Protein AF-A0A3B9WXN8-F1 (afdb_monomer_lite)

pLDDT: mean 92.25, std 8.68, range [44.97, 98.5]

Structure (mmCIF, N/CA/C/O backbone):
data_AF-A0A3B9WXN8-F1
#
_entry.id   AF-A0A3B9WXN8-F1
#
loop_
_atom_site.group_PDB
_atom_site.id
_atom_site.type_symbol
_atom_site.label_atom_id
_atom_site.label_alt_id
_atom_site.label_comp_id
_atom_site.label_asym_id
_atom_site.label_entity_id
_atom_site.label_seq_id
_atom_site.pdbx_PDB_ins_code
_atom_site.Cartn_x
_atom_site.Cartn_y
_atom_site.Cartn_z
_atom_site.occupancy
_atom_site.B_iso_or_equiv
_atom_site.auth_seq_id
_atom_site.auth_comp_id
_atom_site.auth_asym_id
_atom_site.auth_atom_id
_atom_site.pdbx_PDB_model_num
ATOM 1 N N . MET A 1 1 ? 21.708 -7.471 -0.824 1.00 44.97 1 MET A N 1
ATOM 2 C CA . MET A 1 1 ? 21.125 -8.780 -0.472 1.00 44.97 1 MET A CA 1
ATOM 3 C C . MET A 1 1 ? 21.500 -9.079 0.965 1.00 44.97 1 MET A C 1
ATOM 5 O O . MET A 1 1 ? 22.640 -9.459 1.210 1.00 44.97 1 MET A O 1
ATOM 9 N N . ALA A 1 2 ? 20.592 -8.828 1.907 1.00 49.62 2 ALA A N 1
ATOM 10 C CA . ALA A 1 2 ? 20.739 -9.403 3.237 1.00 49.62 2 ALA A CA 1
ATOM 11 C C . ALA A 1 2 ? 20.644 -10.934 3.072 1.00 49.62 2 ALA A C 1
ATOM 13 O O . ALA A 1 2 ? 19.788 -11.411 2.333 1.00 49.62 2 ALA A O 1
ATOM 14 N N . ASN A 1 3 ? 21.581 -11.677 3.659 1.00 55.09 3 ASN A N 1
ATOM 15 C CA . ASN A 1 3 ? 21.576 -13.145 3.800 1.00 55.09 3 ASN A CA 1
ATOM 16 C C . ASN A 1 3 ? 22.071 -14.029 2.635 1.00 55.09 3 ASN A C 1
ATOM 18 O O . ASN A 1 3 ? 21.949 -15.235 2.740 1.00 55.09 3 ASN A O 1
ATOM 22 N N . ARG A 1 4 ? 22.682 -13.506 1.556 1.00 59.31 4 ARG A N 1
ATOM 23 C CA . ARG A 1 4 ? 23.472 -14.302 0.563 1.00 59.31 4 ARG A CA 1
ATOM 24 C C . ARG A 1 4 ? 22.879 -15.675 0.126 1.00 59.31 4 ARG A C 1
ATOM 26 O O . ARG A 1 4 ? 23.637 -16.599 -0.142 1.00 59.31 4 ARG A O 1
ATOM 33 N N . CYS A 1 5 ? 21.558 -15.788 -0.041 1.00 59.34 5 CYS A N 1
ATOM 34 C CA . CYS A 1 5 ? 20.860 -17.045 -0.384 1.00 59.34 5 CYS A CA 1
ATOM 35 C C . CYS A 1 5 ? 20.913 -18.149 0.694 1.00 59.34 5 CYS A C 1
ATOM 37 O O . CYS A 1 5 ? 20.760 -19.325 0.371 1.00 59.34 5 CYS A O 1
ATOM 39 N N . GLU A 1 6 ? 21.113 -17.794 1.958 1.00 70.25 6 GLU A N 1
ATOM 40 C CA . GLU A 1 6 ? 20.953 -18.704 3.090 1.00 70.25 6 GLU A CA 1
ATOM 41 C C . GLU A 1 6 ? 19.484 -18.717 3.528 1.00 70.2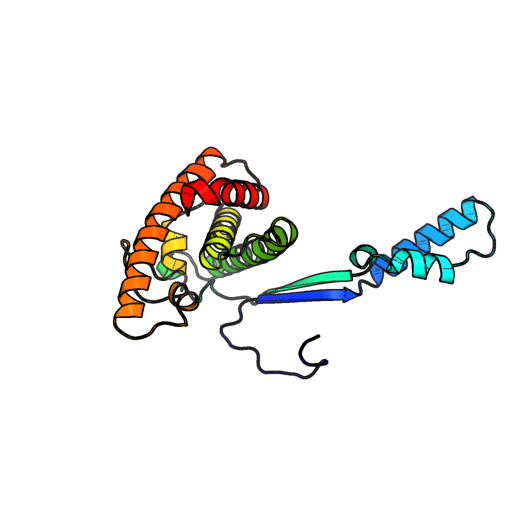5 6 GLU A C 1
ATOM 43 O O . GLU A 1 6 ? 18.832 -17.671 3.589 1.00 70.25 6 GLU A O 1
ATOM 48 N N . ALA A 1 7 ? 18.952 -19.914 3.788 1.00 70.56 7 ALA A N 1
ATOM 49 C CA . ALA A 1 7 ? 17.613 -20.067 4.338 1.00 70.56 7 ALA A CA 1
ATOM 50 C C . ALA A 1 7 ? 17.620 -19.562 5.784 1.00 70.56 7 ALA A C 1
ATOM 52 O O . ALA A 1 7 ? 18.387 -20.048 6.612 1.00 70.56 7 ALA A O 1
ATOM 53 N N . VAL A 1 8 ? 16.778 -18.576 6.063 1.00 72.62 8 VAL A N 1
ATOM 54 C CA . VAL A 1 8 ? 16.560 -18.024 7.399 1.00 72.62 8 VAL A CA 1
ATOM 55 C C . VAL A 1 8 ? 15.086 -18.154 7.710 1.00 72.62 8 VAL A C 1
ATOM 57 O O . VAL A 1 8 ? 14.255 -17.967 6.817 1.00 72.62 8 VAL A O 1
ATOM 60 N N . ASP A 1 9 ? 14.778 -18.461 8.966 1.00 75.38 9 ASP A N 1
ATOM 61 C CA . ASP A 1 9 ? 13.401 -18.494 9.434 1.00 75.38 9 ASP A CA 1
ATOM 62 C C . ASP A 1 9 ? 12.780 -17.105 9.261 1.00 75.38 9 ASP A C 1
ATOM 64 O O . ASP A 1 9 ? 13.318 -16.090 9.712 1.00 75.38 9 ASP A O 1
ATOM 68 N N . ILE A 1 10 ? 11.661 -17.069 8.544 1.00 66.69 10 ILE A N 1
ATOM 69 C CA . ILE A 1 10 ? 10.863 -15.865 8.348 1.00 66.69 10 ILE A CA 1
ATOM 70 C C . ILE A 1 10 ? 9.859 -15.818 9.505 1.00 66.69 10 ILE A C 1
ATOM 72 O O . ILE A 1 10 ? 9.183 -16.822 9.725 1.00 66.69 10 ILE A O 1
ATOM 76 N N . PRO A 1 11 ? 9.747 -14.702 10.249 1.00 67.12 11 PRO A N 1
ATOM 77 C CA . PRO A 1 11 ? 8.764 -14.589 11.320 1.00 67.12 11 PRO A CA 1
ATOM 78 C C . PRO A 1 11 ? 7.344 -14.834 10.805 1.00 67.12 11 PRO A C 1
ATOM 80 O O . PRO A 1 11 ? 6.973 -14.305 9.758 1.00 67.12 11 PRO A O 1
ATOM 83 N N . ASP A 1 12 ? 6.520 -15.540 11.581 1.00 65.62 12 ASP A N 1
ATOM 84 C CA . ASP A 1 12 ? 5.111 -15.800 11.232 1.00 65.62 12 ASP A CA 1
ATOM 85 C C . ASP A 1 12 ? 4.295 -14.508 11.033 1.00 65.62 12 ASP A C 1
ATOM 87 O O . ASP A 1 12 ? 3.272 -14.493 10.350 1.00 65.62 12 ASP A O 1
ATOM 91 N N . THR A 1 13 ? 4.760 -13.397 11.608 1.00 63.44 13 THR A N 1
ATOM 92 C CA . THR A 1 13 ? 4.162 -12.062 11.482 1.00 63.44 13 THR A CA 1
ATOM 93 C C . THR A 1 13 ? 4.495 -11.361 10.162 1.00 63.44 13 THR A C 1
ATOM 95 O O . THR A 1 13 ? 3.879 -10.343 9.842 1.00 63.44 13 THR A O 1
ATOM 98 N N . GLN A 1 14 ? 5.451 -11.868 9.376 1.00 69.62 14 GLN A N 1
ATOM 99 C CA . GLN A 1 14 ? 5.870 -11.238 8.129 1.00 69.62 14 GLN A CA 1
ATOM 100 C C . GLN A 1 14 ? 4.890 -11.570 6.990 1.00 69.62 14 GLN A C 1
ATOM 102 O O . GLN A 1 14 ? 5.000 -12.588 6.307 1.00 69.62 14 GLN A O 1
ATOM 107 N N . GLY A 1 15 ? 3.930 -10.669 6.762 1.00 78.50 15 GLY A N 1
ATOM 108 C CA . GLY A 1 15 ? 2.910 -10.810 5.717 1.00 78.50 15 GLY A CA 1
ATOM 109 C C . GLY A 1 15 ? 3.400 -10.533 4.289 1.00 78.50 15 GLY A C 1
ATOM 110 O O . GLY A 1 15 ? 2.789 -10.992 3.324 1.00 78.50 15 GLY A O 1
ATOM 111 N N . ALA A 1 16 ? 4.499 -9.795 4.133 1.00 86.19 16 ALA A N 1
ATOM 112 C CA . ALA A 1 16 ? 5.033 -9.423 2.831 1.00 86.19 16 ALA A CA 1
ATOM 113 C C . ALA A 1 16 ? 6.547 -9.169 2.863 1.00 86.19 16 ALA A C 1
ATOM 115 O O . ALA A 1 16 ? 7.168 -9.008 3.918 1.00 86.19 16 ALA A O 1
ATOM 116 N N . SER A 1 17 ? 7.167 -9.142 1.683 1.00 87.25 17 SER A N 1
ATOM 117 C CA . SER A 1 17 ? 8.564 -8.746 1.520 1.00 87.25 17 SER A CA 1
ATOM 118 C C . SER A 1 17 ? 8.802 -8.050 0.185 1.00 87.25 17 SER A C 1
ATOM 120 O O . SER A 1 17 ? 8.396 -8.544 -0.866 1.00 87.25 17 SER A O 1
ATOM 122 N N . LEU A 1 18 ? 9.521 -6.928 0.223 1.00 88.88 18 LEU A N 1
ATOM 123 C CA . LEU A 1 18 ? 10.014 -6.233 -0.961 1.00 88.88 18 LEU A CA 1
ATOM 124 C C . LEU A 1 18 ? 11.447 -6.681 -1.273 1.00 88.88 18 LEU A C 1
ATOM 126 O O . LEU A 1 18 ? 12.389 -6.380 -0.540 1.00 88.88 18 LEU A O 1
ATOM 130 N N . ILE A 1 19 ? 11.622 -7.344 -2.411 1.00 90.19 19 ILE A N 1
ATOM 131 C CA . ILE A 1 19 ? 12.919 -7.720 -2.968 1.00 90.19 19 ILE A CA 1
ATOM 132 C C . ILE A 1 19 ? 13.272 -6.703 -4.052 1.00 90.19 19 ILE A C 1
ATOM 134 O O . ILE A 1 19 ? 12.775 -6.776 -5.174 1.00 90.19 19 ILE A O 1
ATOM 138 N N . ASP A 1 20 ? 14.127 -5.741 -3.717 1.00 89.06 20 ASP A N 1
ATOM 139 C CA . ASP A 1 20 ? 14.559 -4.700 -4.652 1.00 89.06 20 ASP A CA 1
ATOM 140 C C . ASP A 1 20 ? 15.847 -5.080 -5.406 1.00 89.06 20 ASP A C 1
ATOM 142 O O . ASP A 1 20 ? 16.679 -5.861 -4.928 1.00 89.06 20 ASP A O 1
ATOM 146 N N . GLY A 1 21 ? 16.034 -4.499 -6.592 1.00 91.00 21 GLY A N 1
ATOM 147 C CA . GLY A 1 21 ? 17.245 -4.673 -7.397 1.00 91.00 21 GLY A CA 1
ATOM 148 C C . GLY A 1 21 ? 17.355 -6.020 -8.123 1.00 91.00 21 GLY A C 1
ATOM 149 O O . GLY A 1 21 ? 18.464 -6.430 -8.486 1.00 91.00 21 GLY A O 1
ATOM 150 N N . VAL A 1 22 ? 16.237 -6.716 -8.345 1.00 94.31 22 VAL A N 1
ATOM 151 C CA . VAL A 1 22 ? 16.190 -7.995 -9.066 1.00 94.31 22 VAL A CA 1
ATOM 152 C C . VAL A 1 22 ? 16.562 -7.767 -10.525 1.00 94.31 22 VAL A C 1
ATOM 154 O O . VAL A 1 22 ? 15.927 -6.982 -11.220 1.00 94.31 22 VAL A O 1
ATOM 157 N N . ILE A 1 23 ? 17.588 -8.464 -11.018 1.00 95.94 23 ILE A N 1
ATOM 158 C CA . ILE A 1 23 ? 18.010 -8.345 -12.419 1.00 95.94 23 ILE A CA 1
ATOM 159 C C . ILE A 1 23 ? 16.940 -8.950 -13.331 1.00 95.94 23 ILE A C 1
ATOM 161 O O . ILE A 1 23 ? 16.786 -10.172 -13.408 1.00 95.94 23 ILE A O 1
ATOM 165 N N . ASN A 1 24 ? 16.270 -8.099 -14.101 1.00 96.00 24 ASN A N 1
ATOM 166 C CA . ASN A 1 24 ? 15.349 -8.510 -15.143 1.00 96.00 24 ASN A CA 1
ATOM 167 C C . ASN A 1 24 ? 16.112 -8.796 -16.445 1.00 96.00 24 ASN A C 1
ATOM 169 O O . ASN A 1 24 ? 16.389 -7.922 -17.272 1.00 96.00 24 ASN A O 1
ATOM 173 N N . ARG A 1 25 ? 16.427 -10.078 -16.653 1.00 95.56 25 ARG A N 1
ATOM 174 C CA . ARG A 1 25 ? 17.086 -10.557 -17.877 1.00 95.56 25 ARG A CA 1
ATOM 175 C C . ARG A 1 25 ? 16.220 -10.396 -19.129 1.00 95.56 25 ARG A C 1
ATOM 177 O O . ARG A 1 25 ? 16.784 -10.294 -20.216 1.00 95.56 25 ARG A O 1
ATOM 184 N N . ALA A 1 26 ? 14.894 -10.360 -18.996 1.00 96.88 26 ALA A N 1
ATOM 185 C CA . ALA A 1 26 ? 13.997 -10.147 -20.127 1.00 96.88 26 ALA A CA 1
ATOM 186 C C . ALA A 1 26 ? 14.126 -8.719 -20.673 1.00 96.88 26 ALA A C 1
ATOM 188 O O . ALA A 1 26 ? 14.253 -8.567 -21.883 1.00 96.88 26 ALA A O 1
ATOM 189 N N . LYS A 1 27 ? 14.226 -7.698 -19.805 1.00 97.25 27 LYS A N 1
ATOM 190 C CA . LYS A 1 27 ? 14.520 -6.311 -20.222 1.00 97.25 27 LYS A CA 1
ATOM 191 C C . LYS A 1 27 ? 15.847 -6.209 -20.977 1.00 97.25 27 LYS A C 1
ATOM 193 O O . LYS A 1 27 ? 15.899 -5.622 -22.051 1.00 97.25 27 LYS A O 1
ATOM 198 N N . ILE A 1 28 ? 16.904 -6.845 -20.463 1.00 97.69 28 ILE A N 1
ATOM 199 C CA . ILE A 1 28 ? 18.218 -6.876 -21.134 1.00 97.69 28 ILE A CA 1
ATOM 200 C C . ILE A 1 28 ? 18.118 -7.549 -22.511 1.00 97.69 28 ILE A C 1
ATOM 202 O O . ILE A 1 28 ? 18.704 -7.063 -23.476 1.00 97.69 28 ILE A O 1
ATOM 206 N N . LYS A 1 29 ? 17.398 -8.675 -22.606 1.00 97.88 29 LYS A N 1
ATOM 207 C CA . LYS A 1 29 ? 17.218 -9.412 -23.862 1.00 97.88 29 LYS A CA 1
ATOM 208 C C . LYS A 1 29 ? 16.430 -8.590 -24.886 1.00 97.88 29 LYS A C 1
ATOM 210 O O . LYS A 1 29 ? 16.896 -8.472 -26.014 1.00 97.88 29 LYS A O 1
ATOM 215 N N . ALA A 1 30 ? 15.305 -8.003 -24.482 1.00 97.88 30 ALA A N 1
ATOM 216 C CA . ALA A 1 30 ? 14.476 -7.161 -25.341 1.00 97.88 30 ALA A CA 1
ATOM 217 C C . ALA A 1 30 ? 15.266 -5.952 -25.862 1.00 97.88 30 ALA A C 1
ATOM 219 O O . ALA A 1 30 ? 15.339 -5.738 -27.068 1.00 97.88 30 ALA A O 1
ATOM 220 N N . HIS A 1 31 ? 15.974 -5.247 -24.973 1.00 98.00 31 HIS A N 1
ATOM 221 C CA . HIS A 1 31 ? 16.826 -4.119 -25.360 1.00 98.00 31 HIS A CA 1
ATOM 222 C C . HIS A 1 31 ? 17.933 -4.528 -26.336 1.00 98.00 31 HIS A C 1
ATOM 224 O O . HIS A 1 31 ? 18.220 -3.827 -27.304 1.00 98.00 31 HIS A O 1
ATOM 230 N N . LYS A 1 32 ? 18.553 -5.694 -26.115 1.00 97.81 32 LYS A N 1
ATOM 231 C CA . LYS A 1 32 ? 19.545 -6.238 -27.045 1.00 97.81 32 LYS A CA 1
ATOM 232 C C . LYS A 1 32 ? 18.927 -6.482 -28.423 1.00 97.81 32 LYS A C 1
ATOM 234 O O . LYS A 1 32 ? 19.521 -6.103 -29.422 1.00 97.81 32 LYS A O 1
ATOM 239 N N . GLU A 1 33 ? 17.759 -7.106 -28.498 1.00 97.56 33 GLU A N 1
ATOM 240 C CA . GLU A 1 33 ? 17.080 -7.372 -29.772 1.00 97.56 33 GLU A CA 1
ATOM 241 C C . GLU A 1 33 ? 16.729 -6.071 -30.513 1.00 97.56 33 GLU A C 1
ATOM 243 O O . GLU A 1 33 ? 17.025 -5.947 -31.704 1.00 97.56 33 GLU A O 1
ATOM 248 N N . GLU A 1 34 ? 16.193 -5.076 -29.802 1.00 97.50 34 GLU A N 1
ATOM 249 C CA . GLU A 1 34 ? 15.887 -3.746 -30.346 1.00 97.50 34 GLU A CA 1
ATOM 250 C C . GLU A 1 34 ? 17.137 -3.026 -30.862 1.00 97.50 34 GLU A C 1
ATOM 252 O O . GLU A 1 34 ? 17.138 -2.510 -31.981 1.00 97.50 34 GLU A O 1
ATOM 257 N N . PHE A 1 35 ? 18.228 -3.043 -30.092 1.00 97.62 35 PHE A N 1
ATOM 258 C CA . PHE A 1 35 ? 19.496 -2.438 -30.491 1.00 97.62 35 PHE A CA 1
ATOM 259 C C . PHE A 1 35 ? 20.060 -3.069 -31.768 1.00 97.62 35 PHE A C 1
ATOM 261 O O . PHE A 1 35 ? 20.417 -2.357 -32.705 1.00 97.62 35 PHE A O 1
ATOM 268 N N . PHE A 1 36 ? 20.117 -4.403 -31.839 1.00 96.81 36 PHE A N 1
ATOM 269 C CA . PHE A 1 36 ? 20.641 -5.096 -33.020 1.00 96.81 36 PHE A CA 1
ATOM 270 C C . PHE A 1 36 ? 19.785 -4.828 -34.259 1.00 96.81 36 PHE A C 1
ATOM 272 O O . PHE A 1 36 ? 20.333 -4.647 -35.346 1.00 96.81 36 PHE A O 1
ATOM 279 N N . LYS A 1 37 ? 18.458 -4.765 -34.099 1.00 96.44 37 LYS A N 1
ATOM 280 C CA . LYS A 1 37 ? 17.544 -4.400 -35.183 1.00 96.44 37 LYS A CA 1
ATOM 281 C C . LYS A 1 37 ? 17.810 -2.975 -35.679 1.00 96.44 37 LYS A C 1
ATOM 283 O O . LYS A 1 37 ? 18.007 -2.781 -36.875 1.00 96.44 37 LYS A O 1
ATOM 288 N N . ALA A 1 38 ? 17.883 -2.005 -34.768 1.00 96.50 38 ALA A N 1
ATOM 289 C CA . ALA A 1 38 ? 18.125 -0.604 -35.110 1.00 96.50 38 ALA A CA 1
ATOM 290 C C . ALA A 1 38 ? 19.491 -0.388 -35.785 1.00 96.50 38 ALA A C 1
ATOM 292 O O . ALA A 1 38 ? 19.623 0.435 -36.687 1.00 96.50 38 ALA A O 1
ATOM 293 N N . GLU A 1 39 ? 20.522 -1.128 -35.376 1.00 96.62 39 GLU A N 1
ATOM 294 C CA . GLU A 1 39 ? 21.846 -1.049 -35.996 1.00 96.62 39 GLU A CA 1
ATOM 295 C C . GLU A 1 39 ? 21.885 -1.712 -37.379 1.00 96.62 39 GLU A C 1
ATOM 297 O O . GLU A 1 39 ? 22.497 -1.168 -38.300 1.00 96.62 39 GLU A O 1
ATOM 302 N N . ALA A 1 40 ? 21.175 -2.829 -37.568 1.00 93.81 40 ALA A N 1
ATOM 303 C CA . ALA A 1 40 ? 21.022 -3.451 -38.881 1.00 93.81 40 ALA A CA 1
ATOM 304 C C . ALA A 1 40 ? 20.302 -2.521 -39.877 1.00 93.81 40 ALA A C 1
ATOM 306 O O . ALA A 1 40 ? 20.728 -2.407 -41.025 1.00 93.81 40 ALA A O 1
ATOM 307 N N . GLU A 1 41 ? 19.267 -1.797 -39.433 1.00 95.44 41 GLU A N 1
ATOM 308 C CA . GLU A 1 41 ? 18.552 -0.791 -40.239 1.00 95.44 41 GLU A CA 1
ATOM 309 C C . GLU A 1 41 ? 19.455 0.384 -40.661 1.00 95.44 41 GLU A C 1
ATOM 311 O O . GLU A 1 41 ? 19.277 0.947 -41.740 1.00 95.44 41 GLU A O 1
ATOM 316 N N . LYS A 1 42 ? 20.479 0.715 -39.862 1.00 95.06 42 LYS A N 1
ATOM 317 C CA . LYS A 1 42 ? 21.520 1.703 -40.206 1.00 95.06 42 LYS A CA 1
ATOM 318 C C . LYS A 1 42 ? 22.641 1.134 -41.089 1.00 95.06 42 LYS A C 1
ATOM 320 O O . LYS A 1 42 ? 23.604 1.839 -41.380 1.00 95.06 42 LYS A O 1
ATOM 325 N N . GLY A 1 43 ? 22.552 -0.134 -41.495 1.00 93.31 43 GLY A N 1
ATOM 326 C CA . GLY A 1 43 ? 23.567 -0.817 -42.302 1.00 93.31 43 GLY A CA 1
ATOM 327 C C . GLY A 1 43 ? 24.779 -1.323 -41.509 1.00 93.31 43 GLY A C 1
ATOM 328 O O . GLY A 1 43 ? 25.780 -1.720 -42.107 1.00 93.31 43 GLY A O 1
ATOM 329 N N . SER A 1 44 ? 24.717 -1.331 -40.174 1.00 91.44 44 SER A N 1
ATOM 330 C CA . SER A 1 44 ? 25.789 -1.862 -39.330 1.00 91.44 44 SER A CA 1
ATOM 331 C C . SER A 1 44 ? 25.736 -3.391 -39.286 1.00 91.44 44 SER A C 1
ATOM 333 O O . SER A 1 44 ? 24.820 -3.993 -38.731 1.00 91.44 44 SER A O 1
ATOM 335 N N . LEU A 1 45 ? 26.755 -4.041 -39.855 1.00 86.31 45 LEU A N 1
ATOM 336 C CA . LEU A 1 45 ? 26.890 -5.506 -39.859 1.00 86.31 45 LEU A CA 1
ATOM 337 C C . LEU A 1 45 ? 27.514 -6.061 -38.567 1.00 86.31 45 LEU A C 1
ATOM 339 O O . LEU A 1 45 ? 27.508 -7.274 -38.349 1.00 86.31 45 LEU A O 1
ATOM 343 N N . ARG A 1 46 ? 28.100 -5.195 -37.728 1.00 90.12 46 ARG A N 1
ATOM 344 C CA . ARG A 1 46 ? 28.737 -5.564 -36.452 1.00 90.12 46 ARG A CA 1
ATOM 345 C C . ARG A 1 46 ? 28.403 -4.545 -35.355 1.00 90.12 46 ARG A C 1
ATOM 347 O O . ARG A 1 46 ? 29.259 -3.734 -35.005 1.00 90.12 46 ARG A O 1
ATOM 354 N N . PRO A 1 47 ? 27.179 -4.588 -34.807 1.00 92.06 47 PRO A N 1
ATOM 355 C CA . PRO A 1 47 ? 26.780 -3.730 -33.694 1.00 92.06 47 PRO A CA 1
ATOM 356 C C . PRO A 1 47 ? 27.659 -3.952 -32.451 1.00 92.06 47 PRO A C 1
ATOM 358 O O . PRO A 1 47 ? 27.867 -5.095 -32.031 1.00 92.06 47 PRO A O 1
ATOM 361 N N . ASP A 1 48 ? 28.150 -2.876 -31.825 1.00 95.88 48 ASP A N 1
ATOM 362 C CA . ASP A 1 48 ? 28.941 -2.959 -30.588 1.00 95.88 48 ASP A CA 1
ATOM 363 C C . ASP A 1 48 ? 28.040 -3.063 -29.350 1.00 95.88 48 ASP A C 1
ATOM 365 O O . ASP A 1 48 ? 27.739 -2.088 -28.656 1.00 95.88 48 ASP A O 1
ATOM 369 N N . TRP A 1 49 ? 27.634 -4.296 -29.050 1.00 96.56 49 TRP A N 1
ATOM 370 C CA . TRP A 1 49 ? 26.854 -4.593 -27.853 1.00 96.56 49 TRP A CA 1
ATOM 371 C C . TRP A 1 49 ? 27.590 -4.273 -26.547 1.00 96.56 49 TRP A C 1
ATOM 373 O O . TRP A 1 49 ? 26.938 -3.990 -25.552 1.00 96.56 49 TRP A O 1
ATOM 383 N N . SER A 1 50 ? 28.923 -4.322 -26.497 1.00 96.81 50 SER A N 1
ATOM 384 C CA . SER A 1 50 ? 29.658 -4.103 -25.241 1.00 96.81 50 SER A CA 1
ATOM 385 C C . SER A 1 50 ? 29.528 -2.654 -24.777 1.00 96.81 50 SER A C 1
ATOM 387 O O . SER A 1 50 ? 29.231 -2.390 -23.607 1.00 96.81 50 SER A O 1
ATOM 389 N N . THR A 1 51 ? 29.701 -1.716 -25.709 1.00 97.38 51 THR A N 1
ATOM 390 C CA . THR A 1 51 ? 29.524 -0.283 -25.449 1.00 97.38 51 THR A CA 1
ATOM 391 C C . THR A 1 51 ? 28.068 0.038 -25.131 1.00 97.38 51 THR A C 1
ATOM 393 O O . THR A 1 51 ? 27.793 0.710 -24.133 1.00 97.38 51 THR A O 1
ATOM 396 N N . GLU A 1 52 ? 27.128 -0.502 -25.910 1.00 97.69 52 GLU A N 1
ATOM 397 C CA . GLU A 1 52 ? 25.703 -0.286 -25.660 1.00 97.69 52 GLU A CA 1
ATOM 398 C C . GLU A 1 52 ? 25.252 -0.868 -24.319 1.00 97.69 52 GLU A C 1
ATOM 400 O O . GLU A 1 52 ? 24.522 -0.219 -23.576 1.00 97.69 52 GLU A O 1
ATOM 405 N N . PHE A 1 53 ? 25.720 -2.062 -23.960 1.00 97.62 53 PHE A N 1
ATOM 406 C CA . PHE A 1 53 ? 25.359 -2.692 -22.698 1.00 97.62 53 PHE A CA 1
ATOM 407 C C . PHE A 1 53 ? 25.838 -1.864 -21.507 1.00 97.62 53 PHE A C 1
ATOM 409 O O . PHE A 1 53 ? 25.058 -1.637 -20.589 1.00 97.62 53 PHE A O 1
ATOM 416 N N . LYS A 1 54 ? 27.068 -1.326 -21.547 1.00 97.88 54 LYS A N 1
ATOM 417 C CA . LYS A 1 54 ? 27.563 -0.396 -20.515 1.00 97.88 54 LYS A CA 1
ATOM 418 C C . LYS A 1 54 ? 26.684 0.848 -20.401 1.00 97.88 54 LYS A C 1
ATOM 420 O O . LYS A 1 54 ? 26.374 1.262 -19.285 1.00 97.88 54 LYS A O 1
ATOM 425 N N . ARG A 1 55 ? 26.266 1.425 -21.536 1.00 97.94 55 ARG A N 1
ATOM 426 C CA . ARG A 1 55 ? 25.345 2.571 -21.572 1.00 97.94 55 ARG A CA 1
ATOM 427 C C . ARG A 1 55 ? 23.997 2.202 -20.952 1.00 97.94 55 ARG A C 1
ATOM 429 O O . ARG A 1 55 ? 23.527 2.905 -20.063 1.00 97.94 55 ARG A O 1
ATOM 436 N N . PHE A 1 56 ? 23.412 1.080 -21.361 1.00 97.75 56 PHE A N 1
ATOM 437 C CA . PHE A 1 56 ? 22.123 0.595 -20.876 1.00 97.75 56 PHE A CA 1
ATOM 438 C C . PHE A 1 56 ? 22.143 0.313 -19.372 1.00 97.75 56 PHE A C 1
ATOM 440 O O . PHE A 1 56 ? 21.252 0.754 -18.654 1.00 97.75 56 PHE A O 1
ATOM 447 N N . THR A 1 57 ? 23.186 -0.348 -18.866 1.00 96.56 57 THR A N 1
ATOM 448 C CA . THR A 1 57 ? 23.308 -0.675 -17.437 1.00 96.56 57 THR A CA 1
ATOM 449 C C . THR A 1 57 ? 23.815 0.479 -16.573 1.00 96.56 57 THR A C 1
ATOM 451 O O . THR A 1 57 ? 23.949 0.305 -15.364 1.00 96.56 57 THR A O 1
ATOM 454 N N . SER A 1 58 ? 24.114 1.649 -17.152 1.00 97.06 58 SER A N 1
ATOM 455 C CA . SER A 1 58 ? 24.464 2.839 -16.360 1.00 97.06 58 SER A CA 1
ATOM 456 C C . SER A 1 58 ? 23.285 3.344 -15.519 1.00 97.06 58 SER A C 1
ATOM 458 O O . SER A 1 58 ? 23.494 3.945 -14.467 1.00 97.06 58 SER A O 1
ATOM 460 N N . ASP A 1 59 ? 22.057 3.026 -15.937 1.00 96.38 59 ASP A N 1
ATOM 461 C CA . ASP A 1 59 ? 20.837 3.251 -15.174 1.00 96.38 59 ASP A CA 1
ATOM 462 C C . ASP A 1 59 ? 20.229 1.913 -14.734 1.00 96.38 59 ASP A C 1
ATOM 464 O O . ASP A 1 59 ? 19.824 1.083 -15.550 1.00 96.38 59 ASP A O 1
ATOM 468 N N . LYS A 1 60 ? 20.134 1.706 -13.418 1.00 94.44 60 LYS A N 1
ATOM 469 C CA . LYS A 1 60 ? 19.562 0.490 -12.824 1.00 94.44 60 LYS A CA 1
ATOM 470 C C . LYS A 1 60 ? 18.106 0.265 -13.229 1.00 94.44 60 LYS A C 1
ATOM 472 O O . LYS A 1 60 ? 17.706 -0.885 -13.379 1.00 94.44 60 LYS A O 1
ATOM 477 N N . ARG A 1 61 ? 17.331 1.327 -13.473 1.00 92.88 61 ARG A N 1
ATOM 478 C CA . ARG A 1 61 ? 15.906 1.245 -13.854 1.00 92.88 61 ARG A CA 1
ATOM 479 C C . ARG A 1 61 ? 15.691 0.528 -15.188 1.00 92.88 61 ARG A C 1
ATOM 481 O O . ARG A 1 61 ? 14.622 -0.032 -15.429 1.00 92.88 61 ARG A O 1
ATOM 488 N N . ASN A 1 62 ? 16.724 0.491 -16.028 1.00 96.31 62 ASN A N 1
ATOM 489 C CA . ASN A 1 62 ? 16.682 -0.182 -17.321 1.00 96.31 62 ASN A CA 1
ATOM 490 C C . ASN A 1 62 ? 16.662 -1.710 -17.198 1.00 96.31 62 ASN A C 1
ATOM 492 O O . ASN A 1 62 ? 16.156 -2.388 -18.087 1.00 96.31 62 ASN A O 1
ATOM 496 N N . TYR A 1 63 ? 17.211 -2.277 -16.120 1.00 96.38 63 TYR A N 1
ATOM 497 C CA . TYR A 1 63 ? 17.426 -3.726 -16.025 1.00 96.38 63 TYR A CA 1
ATOM 498 C C . TYR A 1 63 ? 17.156 -4.329 -14.649 1.00 96.38 63 TYR A C 1
ATOM 500 O O . TYR A 1 63 ? 17.274 -5.545 -14.495 1.00 96.38 63 TYR A O 1
ATOM 508 N N . GLN A 1 64 ? 16.824 -3.515 -13.654 1.00 96.12 64 GLN A N 1
ATOM 509 C CA . GLN A 1 64 ? 16.404 -3.972 -12.341 1.00 96.12 64 GLN A CA 1
ATOM 510 C C . GLN A 1 64 ? 14.919 -3.708 -12.141 1.00 96.12 64 GLN A C 1
ATOM 512 O O . GLN A 1 64 ? 14.400 -2.675 -12.560 1.00 96.12 64 GLN A O 1
ATOM 517 N N . ASP A 1 65 ? 14.270 -4.651 -11.474 1.00 94.81 65 ASP A N 1
ATOM 518 C CA . ASP A 1 65 ? 12.908 -4.534 -10.982 1.00 94.81 65 ASP A CA 1
ATOM 519 C C . ASP A 1 65 ? 12.868 -4.797 -9.482 1.00 94.81 65 ASP A C 1
ATOM 521 O O . ASP A 1 65 ? 13.816 -5.318 -8.884 1.00 94.81 65 ASP A O 1
ATOM 525 N N . ALA A 1 66 ? 11.736 -4.445 -8.891 1.00 92.56 66 ALA A N 1
ATOM 526 C CA . ALA A 1 66 ? 11.383 -4.847 -7.550 1.00 92.56 66 ALA A CA 1
ATOM 527 C C . ALA A 1 66 ? 10.291 -5.914 -7.604 1.00 92.56 66 ALA A C 1
ATOM 529 O O . ALA A 1 66 ? 9.386 -5.848 -8.437 1.00 92.56 66 ALA A O 1
ATOM 530 N N . VAL A 1 67 ? 10.375 -6.886 -6.705 1.00 93.69 67 VAL A N 1
ATOM 531 C CA . VAL A 1 67 ? 9.382 -7.946 -6.542 1.00 93.69 67 VAL A CA 1
ATOM 532 C C . VAL A 1 67 ? 8.801 -7.832 -5.144 1.00 93.69 67 VAL A C 1
ATOM 534 O O . VAL A 1 67 ? 9.542 -7.865 -4.168 1.00 93.69 67 VAL A O 1
ATOM 537 N N . ILE A 1 68 ? 7.480 -7.706 -5.052 1.00 93.06 68 ILE A N 1
ATOM 538 C CA . ILE A 1 68 ? 6.756 -7.788 -3.785 1.00 93.06 68 ILE A CA 1
ATOM 539 C C . ILE A 1 68 ? 6.223 -9.214 -3.669 1.00 93.06 68 ILE A C 1
ATOM 541 O O . ILE A 1 68 ? 5.452 -9.663 -4.518 1.00 93.06 68 ILE A O 1
ATOM 545 N N . VAL A 1 69 ? 6.671 -9.932 -2.645 1.00 91.88 69 VAL A N 1
ATOM 546 C CA . VAL A 1 69 ? 6.200 -11.276 -2.311 1.00 91.88 69 VAL A CA 1
ATOM 547 C C . VAL A 1 69 ? 5.184 -11.145 -1.190 1.00 91.88 69 VAL A C 1
ATOM 549 O O . VAL A 1 69 ? 5.482 -10.532 -0.169 1.00 91.88 69 VAL A O 1
ATOM 552 N N . LEU A 1 70 ? 3.997 -11.714 -1.385 1.00 92.44 70 LEU A N 1
ATOM 553 C CA . LEU A 1 70 ? 2.884 -11.637 -0.442 1.00 92.44 70 LEU A CA 1
ATOM 554 C C . LEU A 1 70 ? 2.566 -13.029 0.092 1.00 92.44 70 LEU A C 1
ATOM 556 O O . LEU A 1 70 ? 2.515 -13.988 -0.682 1.00 92.44 70 LEU A O 1
ATOM 560 N N . SER A 1 71 ? 2.329 -13.138 1.397 1.00 88.81 71 SER A N 1
ATOM 561 C CA . SER A 1 71 ? 1.715 -14.332 1.965 1.00 88.81 71 SER A CA 1
ATOM 562 C C . SER A 1 71 ? 0.194 -14.287 1.796 1.00 88.81 71 SER A C 1
ATOM 564 O O . SER A 1 71 ? -0.430 -13.220 1.735 1.00 88.81 71 SER A O 1
ATOM 566 N N . VAL A 1 72 ? -0.409 -15.473 1.716 1.00 87.94 72 VAL A N 1
ATOM 567 C CA . VAL A 1 72 ? -1.863 -15.642 1.656 1.00 87.94 72 VAL A CA 1
ATOM 568 C C . VAL A 1 72 ? -2.369 -15.967 3.054 1.00 87.94 72 VAL A C 1
ATOM 570 O O . VAL A 1 72 ? -1.875 -16.884 3.704 1.00 87.94 72 VAL A O 1
ATOM 573 N N . GLY A 1 73 ? -3.358 -15.208 3.512 1.00 91.44 73 GLY A N 1
ATOM 574 C CA . GLY A 1 73 ? -3.921 -15.333 4.850 1.00 91.44 73 GLY A CA 1
ATOM 575 C C . GLY A 1 73 ? -4.725 -14.094 5.242 1.00 91.44 73 GLY A C 1
ATOM 576 O O . GLY A 1 73 ? -4.608 -13.059 4.565 1.00 91.44 73 GLY A O 1
ATOM 577 N N . PRO A 1 74 ? -5.516 -14.183 6.328 1.00 92.75 74 PRO A N 1
ATOM 578 C CA . PRO A 1 74 ? -6.326 -13.072 6.813 1.00 92.75 74 PRO A CA 1
ATOM 579 C C . PRO A 1 74 ? -5.451 -11.848 7.096 1.00 92.75 74 PRO A C 1
ATOM 581 O O . PRO A 1 74 ? -4.364 -11.958 7.672 1.00 92.75 74 PRO A O 1
ATOM 584 N N . TYR A 1 75 ? -5.900 -10.674 6.664 1.00 93.25 75 TYR A N 1
ATOM 585 C CA . TYR A 1 75 ? -5.174 -9.431 6.898 1.00 93.25 75 TYR A CA 1
ATOM 586 C C . TYR A 1 75 ? -5.124 -9.120 8.402 1.00 93.25 75 TYR A C 1
ATOM 588 O O . TYR A 1 75 ? -6.130 -9.256 9.098 1.00 93.25 75 TYR A O 1
ATOM 596 N N . ASN A 1 76 ? -3.933 -8.784 8.914 1.00 88.38 76 ASN A N 1
ATOM 597 C CA . ASN A 1 76 ? -3.637 -8.589 10.344 1.00 88.38 76 ASN A CA 1
ATOM 598 C C . ASN A 1 76 ? -4.103 -9.720 11.277 1.00 88.38 76 ASN A C 1
ATOM 600 O O . ASN A 1 76 ? -4.410 -9.475 12.440 1.00 88.38 76 ASN A O 1
ATOM 604 N N . ALA A 1 77 ? -4.185 -10.956 10.769 1.00 90.06 77 ALA A N 1
ATOM 605 C CA . ALA A 1 77 ? -4.718 -12.107 11.502 1.00 90.06 77 ALA A CA 1
ATOM 606 C C . ALA A 1 77 ? -6.155 -11.913 12.042 1.00 90.06 77 ALA A C 1
ATOM 608 O O . ALA A 1 77 ? -6.595 -12.650 12.924 1.00 90.06 77 ALA A O 1
ATOM 609 N N . ILE A 1 78 ? -6.915 -10.955 11.496 1.00 91.94 78 ILE A N 1
ATOM 610 C CA . ILE A 1 78 ? -8.303 -10.707 11.888 1.00 91.94 78 ILE A CA 1
ATOM 611 C C . ILE A 1 78 ? -9.193 -11.818 11.314 1.00 91.94 78 ILE A C 1
ATOM 613 O O . ILE A 1 78 ? -9.165 -12.052 10.103 1.00 91.94 78 ILE A O 1
ATOM 617 N N . PRO A 1 79 ? -10.005 -12.512 12.129 1.00 93.88 79 PRO A N 1
ATOM 618 C CA . PRO A 1 79 ? -10.891 -13.553 11.626 1.00 93.88 79 PRO A CA 1
ATOM 619 C C . PRO A 1 79 ? -12.105 -12.950 10.904 1.00 93.88 79 PRO A C 1
ATOM 621 O O . PRO A 1 79 ? -12.638 -11.919 11.318 1.00 93.88 79 PRO A O 1
ATOM 624 N N . ALA A 1 80 ? -12.596 -13.635 9.867 1.00 96.44 80 ALA A N 1
ATOM 625 C CA . ALA A 1 80 ? -13.672 -13.150 8.991 1.00 96.44 80 ALA A CA 1
ATOM 626 C C . ALA A 1 80 ? -14.962 -12.768 9.748 1.00 96.44 80 ALA A C 1
ATOM 628 O O . ALA A 1 80 ? -15.631 -11.791 9.408 1.00 96.44 80 ALA A O 1
ATOM 629 N N . VAL A 1 81 ? -15.256 -13.470 10.852 1.00 96.81 81 VAL A N 1
ATOM 630 C CA . VAL A 1 81 ? -16.404 -13.200 11.736 1.00 96.81 81 VAL A CA 1
ATOM 631 C C . VAL A 1 81 ? -16.425 -11.772 12.290 1.00 96.81 81 VAL A C 1
ATOM 633 O O . VAL A 1 81 ? -17.500 -11.211 12.479 1.00 96.81 81 VAL A O 1
ATOM 636 N N . ARG A 1 82 ? -15.260 -11.145 12.505 1.00 94.56 82 ARG A N 1
ATOM 637 C CA . ARG A 1 82 ? -15.165 -9.761 13.005 1.00 94.56 82 ARG A CA 1
ATOM 638 C C . ARG A 1 82 ? -15.638 -8.734 11.980 1.00 94.56 82 ARG A C 1
ATOM 640 O O . ARG A 1 82 ? -16.049 -7.646 12.366 1.00 94.56 82 ARG A O 1
ATOM 647 N N . LEU A 1 83 ? -15.598 -9.094 10.699 1.00 94.75 83 LEU A N 1
ATOM 648 C CA . LEU A 1 83 ? -16.081 -8.285 9.582 1.00 94.75 83 LEU A CA 1
ATOM 649 C C . LEU A 1 83 ? -17.465 -8.735 9.090 1.00 94.75 83 LEU A C 1
ATOM 651 O O . LEU A 1 83 ? -18.026 -8.104 8.200 1.00 94.75 83 LEU A O 1
ATOM 655 N N . GLY A 1 84 ? -18.025 -9.807 9.665 1.00 96.12 84 GLY A N 1
ATOM 656 C CA . GLY A 1 84 ? -19.293 -10.390 9.222 1.00 96.12 84 GLY A CA 1
ATOM 657 C C . GLY A 1 84 ? -19.219 -11.024 7.830 1.00 96.12 84 GLY A C 1
ATOM 658 O O . GLY A 1 84 ? -20.233 -11.066 7.137 1.00 96.12 84 GLY A O 1
ATOM 659 N N . LEU A 1 85 ? -18.034 -11.484 7.418 1.00 96.56 85 LEU A N 1
ATOM 660 C CA . LEU A 1 85 ? -17.781 -12.043 6.089 1.00 96.56 85 LEU A CA 1
ATOM 661 C C . LEU A 1 85 ? -17.578 -13.567 6.138 1.00 96.56 85 LEU A C 1
ATOM 663 O O . LEU A 1 85 ? -17.107 -14.091 7.154 1.00 96.56 85 LEU A O 1
ATOM 667 N N . PRO A 1 86 ? -17.876 -14.284 5.041 1.00 97.69 86 PRO A N 1
ATOM 668 C CA . PRO A 1 86 ? -17.375 -15.635 4.800 1.00 97.69 86 PRO A CA 1
ATOM 669 C C . PRO A 1 86 ? -15.839 -15.692 4.797 1.00 97.69 86 PRO A C 1
ATOM 671 O O . PRO A 1 86 ? -15.166 -14.728 4.426 1.00 97.69 86 PRO A O 1
ATOM 674 N N . GLU A 1 87 ? -15.266 -16.829 5.197 1.00 96.69 87 GLU A N 1
ATOM 675 C CA . GLU A 1 87 ? -13.806 -16.991 5.277 1.00 96.69 87 GLU A CA 1
ATOM 676 C C . GLU A 1 87 ? -13.117 -16.884 3.911 1.00 96.69 87 GLU A C 1
ATOM 678 O O . GLU A 1 87 ? -12.099 -16.209 3.787 1.00 96.69 87 GLU A O 1
ATOM 683 N N . ASP A 1 88 ? -13.675 -17.506 2.875 1.00 96.62 88 ASP A N 1
ATOM 684 C CA . ASP A 1 88 ? -13.145 -17.495 1.508 1.00 96.62 88 ASP A CA 1
ATOM 685 C C . ASP A 1 88 ? -13.186 -16.095 0.874 1.00 96.62 88 ASP A C 1
ATOM 687 O O . ASP A 1 88 ? -12.213 -15.651 0.248 1.00 96.62 88 ASP A O 1
ATOM 691 N N . GLU A 1 89 ? -14.281 -15.367 1.099 1.00 97.56 89 GLU A N 1
ATOM 692 C CA . GLU A 1 89 ? -14.401 -13.961 0.716 1.00 97.56 89 GLU A CA 1
ATOM 693 C C . GLU A 1 89 ? -13.355 -13.111 1.447 1.00 97.56 89 GLU A C 1
ATOM 695 O O . GLU A 1 89 ? -12.642 -12.321 0.820 1.00 97.56 89 GLU A O 1
ATOM 700 N N . TRP A 1 90 ? -13.189 -13.316 2.757 1.00 97.44 90 TRP A N 1
ATOM 701 C CA . TRP A 1 90 ? -12.226 -12.553 3.541 1.00 97.44 90 TRP A CA 1
ATOM 702 C C . TRP A 1 90 ? -10.775 -12.819 3.134 1.00 97.44 90 TRP A C 1
ATOM 704 O O . TRP A 1 90 ? -9.990 -11.874 3.075 1.00 97.44 90 TRP A O 1
ATOM 714 N N . ILE A 1 91 ? -10.400 -14.055 2.795 1.00 96.56 91 ILE A N 1
ATOM 715 C CA . ILE A 1 91 ? -9.059 -14.360 2.270 1.00 96.56 91 ILE A CA 1
ATOM 716 C C . ILE A 1 91 ? -8.804 -13.620 0.952 1.00 96.56 91 ILE A C 1
ATOM 718 O O . ILE A 1 91 ? -7.735 -13.033 0.776 1.00 96.56 91 ILE A O 1
ATOM 722 N N . THR A 1 92 ? -9.792 -13.589 0.055 1.00 97.00 92 THR A N 1
ATOM 723 C CA . THR A 1 92 ? -9.689 -12.884 -1.233 1.00 97.00 92 THR A CA 1
ATOM 724 C C . THR A 1 92 ? -9.534 -11.375 -1.035 1.00 97.00 92 THR A C 1
ATOM 726 O O . THR A 1 92 ? -8.681 -10.736 -1.654 1.00 97.00 92 THR A O 1
ATOM 729 N N . LEU A 1 93 ? -10.334 -10.796 -0.139 1.00 97.94 93 LEU A N 1
ATOM 730 C CA . LEU A 1 93 ? -10.242 -9.379 0.208 1.00 97.94 93 LEU A CA 1
ATOM 731 C C . LEU A 1 93 ? -8.921 -9.061 0.911 1.00 97.94 93 LEU A C 1
ATOM 733 O O . LEU A 1 93 ? -8.287 -8.067 0.578 1.00 97.94 93 LEU A O 1
ATOM 737 N N . SER A 1 94 ? -8.464 -9.926 1.816 1.00 96.75 94 SER A N 1
ATOM 738 C CA . SER A 1 94 ? -7.190 -9.786 2.530 1.00 96.75 94 SER A CA 1
ATOM 739 C C . SER A 1 94 ? -5.991 -9.763 1.586 1.00 96.75 94 SER A C 1
ATOM 741 O O . SER A 1 94 ? -5.108 -8.923 1.752 1.00 96.75 94 SER A O 1
ATOM 743 N N . ASP A 1 95 ? -5.962 -10.648 0.584 1.00 96.12 95 ASP A N 1
ATOM 744 C CA . ASP A 1 95 ? -4.928 -10.645 -0.459 1.00 96.12 95 ASP A CA 1
ATOM 745 C C . ASP A 1 95 ? -4.916 -9.312 -1.217 1.00 96.12 95 ASP A C 1
ATOM 747 O O . ASP A 1 95 ? -3.866 -8.691 -1.404 1.00 96.12 95 ASP A O 1
ATOM 751 N N . ARG A 1 96 ? -6.103 -8.812 -1.575 1.00 97.56 96 ARG A N 1
ATOM 752 C CA . ARG A 1 96 ? -6.243 -7.531 -2.269 1.00 97.56 96 ARG A CA 1
ATOM 753 C C . ARG A 1 96 ? -5.810 -6.350 -1.401 1.00 97.56 96 ARG A C 1
ATOM 755 O O . ARG A 1 96 ? -5.061 -5.514 -1.900 1.00 97.56 96 ARG A O 1
ATOM 762 N N . ILE A 1 97 ? -6.215 -6.297 -0.130 1.00 97.75 97 ILE A N 1
ATOM 763 C CA . ILE A 1 97 ? -5.769 -5.266 0.822 1.00 97.75 97 ILE A CA 1
ATOM 764 C C . ILE A 1 97 ? -4.246 -5.281 0.895 1.00 97.75 97 ILE A C 1
ATOM 766 O O . ILE A 1 97 ? -3.619 -4.262 0.623 1.00 97.75 97 ILE A O 1
ATOM 770 N N . ARG A 1 98 ? -3.649 -6.446 1.170 1.00 96.44 98 ARG A N 1
ATOM 771 C CA . ARG A 1 98 ? -2.199 -6.597 1.324 1.00 96.44 98 ARG A CA 1
ATOM 772 C C . ARG A 1 98 ? -1.444 -6.170 0.069 1.00 96.44 98 ARG A C 1
ATOM 774 O O . ARG A 1 98 ? -0.472 -5.430 0.154 1.00 96.44 98 ARG A O 1
ATOM 781 N N . LYS A 1 99 ? -1.916 -6.578 -1.110 1.00 96.75 99 LYS A N 1
ATOM 782 C CA . LYS A 1 99 ? -1.317 -6.176 -2.384 1.00 96.75 99 LYS A CA 1
ATOM 783 C C . LYS A 1 99 ? -1.287 -4.660 -2.549 1.00 96.75 99 LYS A C 1
ATOM 785 O O . LYS A 1 99 ? -0.251 -4.113 -2.916 1.00 96.75 99 LYS A O 1
ATOM 790 N N . TYR A 1 100 ? -2.413 -3.990 -2.318 1.00 98.06 100 TYR A N 1
ATOM 791 C CA . TYR A 1 100 ? -2.490 -2.542 -2.486 1.00 98.06 100 TYR A CA 1
ATOM 792 C C . TYR A 1 100 ? -1.743 -1.794 -1.381 1.00 98.06 100 TYR A C 1
ATOM 794 O O . TYR A 1 100 ? -1.058 -0.835 -1.706 1.00 98.06 100 TYR A O 1
ATOM 802 N N . HIS A 1 101 ? -1.776 -2.275 -0.139 1.00 97.44 101 HIS A N 1
ATOM 803 C CA . HIS A 1 101 ? -0.997 -1.746 0.981 1.00 97.44 101 HIS A CA 1
ATOM 804 C C . HIS A 1 101 ? 0.513 -1.739 0.668 1.00 97.44 101 HIS A C 1
ATOM 806 O O . HIS A 1 101 ? 1.148 -0.685 0.656 1.00 97.44 101 HIS A O 1
ATOM 812 N N . GLU A 1 102 ? 1.081 -2.884 0.271 1.00 96.12 102 GLU A N 1
ATOM 813 C CA . GLU A 1 102 ? 2.509 -2.977 -0.074 1.00 96.12 102 GLU A CA 1
ATOM 814 C C . GLU A 1 102 ? 2.874 -2.157 -1.322 1.00 96.12 102 GLU A C 1
ATOM 816 O O . GLU A 1 102 ? 3.947 -1.547 -1.400 1.00 96.12 102 GLU A O 1
ATOM 821 N N . CYS A 1 103 ? 1.982 -2.109 -2.318 1.00 96.69 103 CYS A N 1
ATOM 822 C CA . CYS A 1 103 ? 2.171 -1.248 -3.482 1.00 96.69 103 CYS A CA 1
ATOM 823 C C . CYS A 1 103 ? 2.141 0.240 -3.108 1.00 96.69 103 CYS A C 1
ATOM 825 O O . CYS A 1 103 ? 2.920 1.005 -3.675 1.00 96.69 103 CYS A O 1
ATOM 827 N N . THR A 1 104 ? 1.296 0.653 -2.164 1.00 97.12 104 THR A N 1
ATOM 828 C CA . THR A 1 104 ? 1.249 2.034 -1.675 1.00 97.12 104 THR A CA 1
ATOM 829 C C . THR A 1 104 ? 2.571 2.412 -1.026 1.00 97.12 104 THR A C 1
ATOM 831 O O . THR A 1 104 ? 3.182 3.384 -1.463 1.00 97.12 104 THR A O 1
ATOM 834 N N . HIS A 1 105 ? 3.110 1.589 -0.119 1.00 94.88 105 HIS A N 1
ATOM 835 C CA . HIS A 1 105 ? 4.454 1.818 0.424 1.00 94.88 105 HIS A CA 1
ATOM 836 C C . HIS A 1 105 ? 5.516 1.925 -0.673 1.00 94.88 105 HIS A C 1
ATOM 838 O O . HIS A 1 105 ? 6.380 2.805 -0.645 1.00 94.88 105 HIS A O 1
ATOM 844 N N . PHE A 1 106 ? 5.471 1.034 -1.667 1.00 94.00 106 PHE A N 1
ATOM 845 C CA . PHE A 1 106 ? 6.417 1.053 -2.778 1.00 94.00 106 PHE A CA 1
ATOM 846 C C . PHE A 1 106 ? 6.365 2.362 -3.582 1.00 94.00 106 PHE A C 1
ATOM 848 O O . PHE A 1 106 ? 7.420 2.898 -3.943 1.00 94.00 106 PHE A O 1
ATOM 855 N N . VAL A 1 107 ? 5.158 2.855 -3.871 1.00 94.06 107 VAL A N 1
ATOM 856 C CA . VAL A 1 107 ? 4.909 4.086 -4.631 1.00 94.06 107 VAL A CA 1
ATOM 857 C C . VAL A 1 107 ? 5.273 5.316 -3.800 1.00 94.06 107 VAL A C 1
ATOM 859 O O . VAL A 1 107 ? 6.092 6.120 -4.250 1.00 94.06 107 VAL A O 1
ATOM 862 N N . CYS A 1 108 ? 4.749 5.437 -2.579 1.00 94.19 108 CYS A N 1
ATOM 863 C CA . CYS A 1 108 ? 4.977 6.593 -1.711 1.00 94.19 108 CYS A CA 1
ATOM 864 C C . CYS A 1 108 ? 6.463 6.774 -1.390 1.00 94.19 108 CYS A C 1
ATOM 866 O O . CYS A 1 108 ? 6.987 7.870 -1.558 1.00 94.19 108 CYS A O 1
ATOM 868 N N . ARG A 1 109 ? 7.206 5.701 -1.081 1.00 91.50 109 ARG A N 1
ATOM 869 C CA . ARG A 1 109 ? 8.663 5.789 -0.831 1.00 91.50 109 ARG A CA 1
ATOM 870 C C . ARG A 1 109 ? 9.469 6.280 -2.036 1.00 91.50 109 ARG A C 1
ATOM 872 O O . ARG A 1 109 ? 10.572 6.794 -1.864 1.00 91.50 109 ARG A O 1
ATOM 879 N N . ARG A 1 110 ? 8.963 6.086 -3.258 1.00 90.38 110 ARG A N 1
ATOM 880 C CA . ARG A 1 110 ? 9.610 6.553 -4.496 1.00 90.38 110 ARG A CA 1
ATOM 881 C C . ARG A 1 110 ? 9.273 8.002 -4.818 1.00 90.38 110 ARG A C 1
ATOM 883 O O . ARG A 1 110 ? 10.129 8.693 -5.362 1.00 90.38 110 ARG A O 1
ATOM 890 N N . LEU A 1 111 ? 8.050 8.431 -4.522 1.00 92.81 111 LEU A N 1
ATOM 891 C CA . LEU A 1 111 ? 7.574 9.781 -4.823 1.00 92.81 111 LEU A CA 1
ATOM 892 C C . LEU A 1 111 ? 7.900 10.786 -3.714 1.00 92.81 111 LEU A C 1
ATOM 894 O O . LEU A 1 111 ? 8.196 11.935 -4.022 1.00 92.81 111 LEU A O 1
ATOM 898 N N . PHE A 1 112 ? 7.906 10.340 -2.458 1.00 91.19 112 PHE A N 1
ATOM 899 C CA . PHE A 1 112 ? 8.079 11.166 -1.261 1.00 91.19 112 PHE A CA 1
ATOM 900 C C . PHE A 1 112 ? 9.178 10.613 -0.327 1.00 91.19 112 PHE A C 1
ATOM 902 O O . PHE A 1 112 ? 8.916 10.326 0.843 1.00 91.19 112 PHE A O 1
ATOM 909 N N . PRO A 1 113 ? 10.424 10.415 -0.801 1.00 88.31 113 PRO A N 1
ATOM 910 C CA . PRO A 1 113 ? 11.494 9.787 -0.011 1.00 88.31 113 PRO A CA 1
ATOM 911 C C . PRO A 1 113 ? 11.859 10.540 1.287 1.00 88.31 113 PRO A C 1
ATOM 913 O O . PRO A 1 113 ? 12.478 9.975 2.197 1.00 88.31 113 PRO A O 1
ATOM 916 N N . GLU A 1 114 ? 11.513 11.821 1.373 1.00 87.50 114 GLU A N 1
ATOM 917 C CA . GLU A 1 114 ? 11.701 12.690 2.532 1.00 87.50 114 GLU A CA 1
ATOM 918 C C . GLU A 1 114 ? 10.587 12.594 3.584 1.00 87.50 114 GLU A C 1
ATOM 920 O O . GLU A 1 114 ? 10.838 12.932 4.745 1.00 87.50 114 GLU A O 1
ATOM 925 N N . LYS A 1 115 ? 9.387 12.118 3.225 1.00 81.31 115 LYS A N 1
ATOM 926 C CA . LYS A 1 115 ? 8.276 11.963 4.170 1.00 81.31 115 LYS A CA 1
ATOM 927 C C . LYS A 1 115 ? 8.470 10.686 4.981 1.00 81.31 115 LYS A C 1
ATOM 929 O O . LYS A 1 115 ? 8.453 9.578 4.457 1.00 81.31 115 LYS A O 1
ATOM 934 N N . LYS A 1 116 ? 8.707 10.852 6.283 1.00 77.50 116 LYS A N 1
ATOM 935 C CA . LYS A 1 116 ? 9.021 9.754 7.208 1.00 77.50 116 LYS A CA 1
ATOM 936 C C . LYS A 1 116 ? 8.179 9.869 8.470 1.00 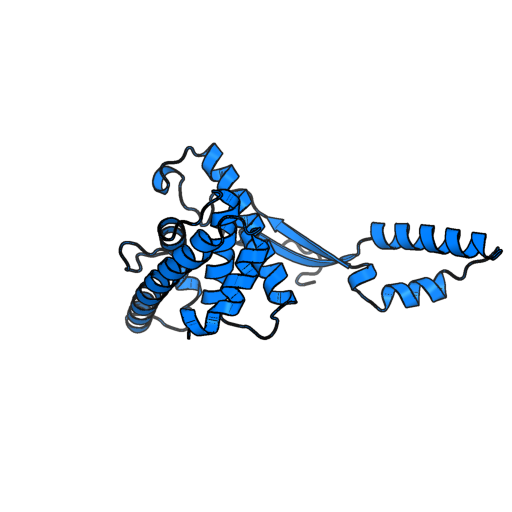77.50 116 LYS A C 1
ATOM 938 O O . LYS A 1 116 ? 8.681 10.257 9.521 1.00 77.50 116 LYS A O 1
ATOM 943 N N . ASN A 1 117 ? 6.894 9.555 8.367 1.00 91.69 117 ASN A N 1
ATOM 944 C CA . ASN A 1 117 ? 6.065 9.295 9.538 1.00 91.69 117 ASN A CA 1
ATOM 945 C C . ASN A 1 117 ? 5.492 7.883 9.402 1.00 91.69 117 ASN A C 1
ATOM 947 O O . ASN A 1 117 ? 4.689 7.638 8.511 1.00 91.69 117 ASN A O 1
ATOM 951 N N . ALA A 1 118 ? 5.959 6.965 10.251 1.00 91.38 118 ALA A N 1
ATOM 952 C CA . ALA A 1 118 ? 5.635 5.545 10.131 1.00 91.38 118 ALA A CA 1
ATOM 953 C C . ALA A 1 118 ? 4.138 5.273 10.315 1.00 91.38 118 ALA A C 1
ATOM 955 O O . ALA A 1 118 ? 3.573 4.504 9.554 1.00 91.38 118 ALA A O 1
ATOM 956 N N . VAL A 1 119 ? 3.489 5.941 11.274 1.00 94.12 119 VAL A N 1
ATOM 957 C CA . VAL A 1 119 ? 2.047 5.767 11.495 1.00 94.12 119 VAL A CA 1
ATOM 958 C C . VAL A 1 119 ? 1.277 6.262 10.277 1.00 94.12 119 VAL A C 1
ATOM 960 O O . VAL A 1 119 ? 0.458 5.533 9.742 1.00 94.12 119 VAL A O 1
ATOM 963 N N . TRP A 1 120 ? 1.586 7.465 9.792 1.00 95.88 120 TRP A N 1
ATOM 964 C CA . TRP A 1 120 ? 0.936 8.025 8.609 1.00 95.88 120 TRP A CA 1
ATOM 965 C C . TRP A 1 120 ? 1.096 7.156 7.350 1.00 95.88 120 TRP A C 1
ATOM 967 O O . TRP A 1 120 ? 0.109 6.921 6.660 1.00 95.88 120 TRP A O 1
ATOM 977 N N . ASP A 1 121 ? 2.311 6.659 7.072 1.00 95.19 121 ASP A N 1
ATOM 978 C CA . ASP A 1 121 ? 2.598 5.762 5.932 1.00 95.19 121 ASP A CA 1
ATOM 979 C C . ASP A 1 121 ? 1.681 4.525 5.966 1.00 95.19 121 ASP A C 1
ATOM 981 O O . ASP A 1 121 ? 1.164 4.089 4.940 1.00 95.19 121 ASP A O 1
ATOM 985 N N . GLU A 1 122 ? 1.415 3.999 7.160 1.00 95.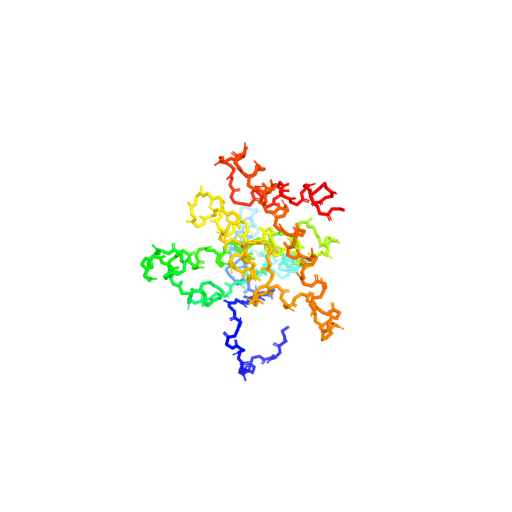50 122 GLU A N 1
ATOM 986 C CA . GLU A 1 122 ? 0.573 2.818 7.368 1.00 95.50 122 GLU A CA 1
ATOM 987 C C . GLU A 1 122 ? -0.914 3.134 7.229 1.00 95.50 122 GLU A C 1
ATOM 989 O O . GLU A 1 122 ? -1.615 2.375 6.562 1.00 95.50 122 GLU A O 1
ATOM 994 N N . LEU A 1 123 ? -1.380 4.275 7.758 1.00 97.44 123 LEU A N 1
ATOM 995 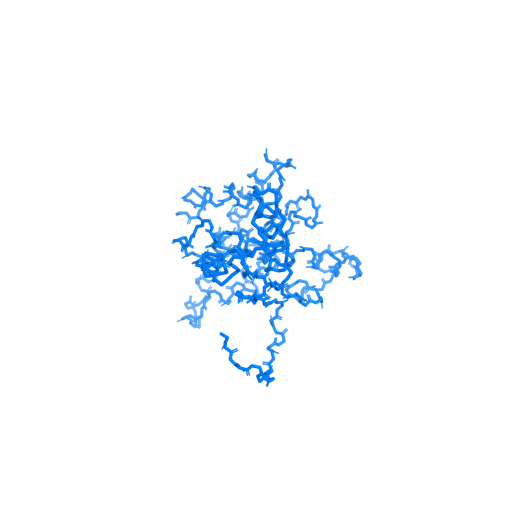C CA . LEU A 1 123 ? -2.772 4.709 7.579 1.00 97.44 123 LEU A CA 1
ATOM 996 C C . LEU A 1 123 ? -3.101 4.893 6.093 1.00 97.44 123 LEU A C 1
ATOM 998 O O . LEU A 1 123 ? -4.117 4.420 5.591 1.00 97.44 123 LEU A O 1
ATOM 1002 N N . VAL A 1 124 ? -2.216 5.553 5.340 1.00 97.81 124 VAL A N 1
ATOM 1003 C CA . VAL A 1 124 ? -2.414 5.742 3.895 1.00 97.81 124 VAL A CA 1
ATOM 1004 C C . VAL A 1 124 ? -2.408 4.394 3.167 1.00 97.81 124 VAL A C 1
ATOM 1006 O O . VAL A 1 124 ? -3.252 4.153 2.299 1.00 97.81 124 VAL A O 1
ATOM 1009 N N . ALA A 1 125 ? -1.486 3.493 3.514 1.00 97.50 125 ALA A N 1
ATOM 1010 C CA . ALA A 1 125 ? -1.403 2.174 2.898 1.00 97.50 125 ALA A CA 1
ATOM 1011 C C . ALA A 1 125 ? -2.635 1.301 3.195 1.00 97.50 125 ALA A C 1
ATOM 1013 O O . ALA A 1 125 ? -3.167 0.665 2.278 1.00 97.50 125 ALA A O 1
ATOM 1014 N N . ASP A 1 126 ? -3.128 1.298 4.435 1.00 97.94 126 ASP A N 1
ATOM 1015 C CA . ASP A 1 126 ? -4.365 0.620 4.824 1.00 97.94 126 ASP A CA 1
ATOM 1016 C C . ASP A 1 126 ? -5.588 1.207 4.125 1.00 97.94 126 ASP A C 1
ATOM 1018 O O . ASP A 1 126 ? -6.348 0.447 3.521 1.00 97.94 126 ASP A O 1
ATOM 1022 N N . ALA A 1 127 ? -5.752 2.530 4.124 1.00 98.38 127 ALA A N 1
ATOM 1023 C CA . ALA A 1 127 ? -6.897 3.186 3.505 1.00 98.38 127 ALA A CA 1
ATOM 1024 C C . ALA A 1 127 ? -7.004 2.853 2.013 1.00 98.38 127 ALA A C 1
ATOM 1026 O O . ALA A 1 127 ? -8.079 2.495 1.516 1.00 98.38 127 ALA A O 1
ATOM 1027 N N . VAL A 1 128 ? -5.874 2.885 1.300 1.00 98.50 128 VAL A N 1
ATOM 1028 C CA . VAL A 1 128 ? -5.794 2.498 -0.114 1.00 98.50 128 VAL A CA 1
ATOM 1029 C C . VAL A 1 128 ? -6.077 1.005 -0.294 1.00 98.50 128 VAL A C 1
ATOM 1031 O O . VAL A 1 128 ? -6.796 0.628 -1.222 1.00 98.50 128 VAL A O 1
ATOM 1034 N N . GLY A 1 129 ? -5.557 0.151 0.592 1.00 98.31 129 GLY A N 1
ATOM 1035 C CA . GLY A 1 129 ? -5.822 -1.288 0.594 1.00 98.31 129 GLY A CA 1
ATOM 1036 C C . GLY A 1 129 ? -7.304 -1.621 0.779 1.00 98.31 129 GLY A C 1
ATOM 1037 O O . GLY A 1 129 ? -7.878 -2.373 -0.014 1.00 98.31 129 GLY A O 1
ATOM 1038 N N . ILE A 1 130 ? -7.939 -1.017 1.784 1.00 98.44 130 ILE A N 1
ATOM 1039 C CA . ILE A 1 130 ? -9.366 -1.150 2.099 1.00 98.44 130 ILE A CA 1
ATOM 1040 C C . ILE A 1 130 ? -10.200 -0.652 0.924 1.00 98.44 130 ILE A C 1
ATOM 1042 O O . ILE A 1 130 ? -11.040 -1.394 0.411 1.00 98.44 130 ILE A O 1
ATOM 1046 N N . TYR A 1 131 ? -9.938 0.565 0.443 1.00 98.44 131 TYR A N 1
ATOM 1047 C CA . TYR A 1 131 ? -10.660 1.131 -0.692 1.00 98.44 131 TYR A CA 1
ATOM 1048 C C . TYR A 1 131 ? -10.539 0.247 -1.934 1.00 98.44 131 TYR A C 1
ATOM 1050 O O . TYR A 1 131 ? -11.537 -0.055 -2.588 1.00 98.44 131 TYR A O 1
ATOM 1058 N N . ALA A 1 132 ? -9.333 -0.234 -2.239 1.00 98.25 132 ALA A N 1
ATOM 1059 C CA . ALA A 1 132 ? -9.122 -1.106 -3.378 1.00 98.25 132 ALA A CA 1
ATOM 1060 C C . ALA A 1 132 ? -9.879 -2.428 -3.236 1.00 98.25 132 ALA A C 1
ATOM 1062 O O . ALA A 1 132 ? -10.397 -2.909 -4.240 1.00 98.25 132 ALA A O 1
ATOM 1063 N N . ALA A 1 133 ? -9.938 -3.022 -2.042 1.00 97.88 133 ALA A N 1
ATOM 1064 C CA . ALA A 1 133 ? -10.589 -4.308 -1.816 1.00 97.88 133 ALA A CA 1
ATOM 1065 C C . ALA A 1 133 ? -12.118 -4.218 -1.811 1.00 97.88 133 ALA A C 1
ATOM 1067 O O . ALA A 1 133 ? -12.776 -5.009 -2.486 1.00 97.88 133 ALA A O 1
ATOM 1068 N N . PHE A 1 134 ? -12.671 -3.236 -1.100 1.00 96.62 134 PHE A N 1
ATOM 1069 C CA . PHE A 1 134 ? -14.111 -3.099 -0.883 1.00 96.62 134 PHE A CA 1
ATOM 1070 C C . PHE A 1 134 ? -14.803 -2.147 -1.870 1.00 96.62 134 PHE A C 1
ATOM 1072 O O . PHE A 1 134 ? -16.031 -2.074 -1.887 1.00 96.62 134 PHE A O 1
ATOM 1079 N N . GLY A 1 135 ? -14.045 -1.389 -2.668 1.00 95.75 135 GLY A N 1
ATOM 1080 C CA . GLY A 1 135 ? -14.565 -0.336 -3.552 1.00 95.75 135 GLY A CA 1
ATOM 1081 C C . GLY A 1 135 ? -15.039 0.921 -2.815 1.00 95.75 135 GLY A C 1
ATOM 1082 O O . GLY A 1 135 ? -15.555 1.846 -3.435 1.00 95.75 135 GLY A O 1
ATOM 1083 N N . LYS A 1 136 ? -14.892 0.946 -1.491 1.00 95.62 136 LYS A N 1
ATOM 1084 C CA . LYS A 1 136 ? -15.176 2.076 -0.612 1.00 95.62 136 LYS A CA 1
ATOM 1085 C C . LYS A 1 136 ? -14.265 1.994 0.598 1.00 95.62 136 LYS A C 1
ATOM 1087 O O . LYS A 1 136 ? -13.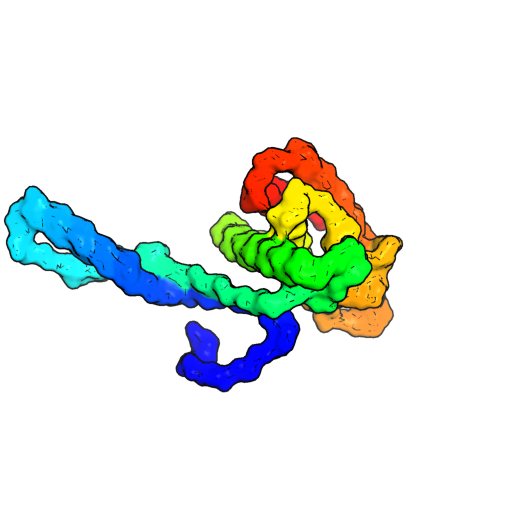867 0.903 1.007 1.00 95.62 136 LYS A O 1
ATOM 1092 N N . TYR A 1 137 ? -13.975 3.143 1.179 1.00 97.88 137 TYR A N 1
ATOM 1093 C CA . TYR A 1 137 ? -13.268 3.204 2.441 1.00 97.88 137 TYR A CA 1
ATOM 1094 C C . TYR A 1 137 ? -14.245 3.034 3.613 1.00 97.88 137 TYR A C 1
ATOM 1096 O O . TYR A 1 137 ? -15.434 3.332 3.493 1.00 97.88 137 TYR A O 1
ATOM 1104 N N . ASN A 1 138 ? -13.766 2.473 4.723 1.00 96.25 138 ASN A N 1
ATOM 1105 C CA . ASN A 1 138 ? -14.536 2.367 5.956 1.00 96.25 138 ASN A CA 1
ATOM 1106 C C . ASN A 1 138 ? -13.592 2.556 7.151 1.00 96.25 138 ASN A C 1
ATOM 1108 O O . ASN A 1 138 ? -12.819 1.637 7.438 1.00 96.25 138 ASN A O 1
ATOM 1112 N N . PRO A 1 139 ? -13.689 3.678 7.887 1.00 97.12 139 PRO A N 1
ATOM 1113 C CA . PRO A 1 139 ? -12.774 3.969 8.987 1.00 97.12 139 PRO A CA 1
ATOM 1114 C C . PRO A 1 139 ? -12.816 2.905 10.087 1.00 97.12 139 PRO A C 1
ATOM 1116 O O . PRO A 1 139 ? -11.784 2.576 10.655 1.00 97.12 139 PRO A O 1
ATOM 1119 N N . ARG A 1 140 ? -13.971 2.270 10.325 1.00 96.31 140 ARG A N 1
ATOM 1120 C CA . ARG A 1 140 ? -14.100 1.222 11.353 1.00 96.31 140 ARG A CA 1
ATOM 1121 C C . ARG A 1 140 ? -13.318 -0.047 11.026 1.00 96.31 140 ARG A C 1
ATOM 1123 O O . ARG A 1 140 ? -12.943 -0.791 11.926 1.00 96.31 140 ARG A O 1
ATOM 1130 N N . VAL A 1 141 ? -13.123 -0.333 9.738 1.00 96.38 141 VAL A N 1
ATOM 1131 C CA . VAL A 1 141 ? -12.321 -1.486 9.304 1.00 96.38 141 VAL A CA 1
ATOM 1132 C C . VAL A 1 141 ? -10.844 -1.218 9.577 1.00 96.38 141 VAL A C 1
ATOM 1134 O O . VAL A 1 141 ? -10.144 -2.108 10.048 1.00 96.38 141 VAL A O 1
ATOM 1137 N N . GLU A 1 142 ? -10.384 0.009 9.345 1.00 97.31 142 GLU A N 1
ATOM 1138 C CA . GLU A 1 142 ? -9.006 0.396 9.646 1.00 97.31 142 GLU A CA 1
ATOM 1139 C C . GLU A 1 142 ? -8.747 0.515 11.156 1.00 97.31 142 GLU A C 1
ATOM 1141 O O . GLU A 1 142 ? -7.743 0.001 11.645 1.00 97.31 142 GLU A O 1
ATOM 1146 N N . GLU A 1 143 ? -9.689 1.070 11.928 1.00 96.94 143 GLU A N 1
ATOM 1147 C CA . GLU A 1 143 ? -9.646 1.049 13.400 1.00 96.94 143 GLU A CA 1
ATOM 1148 C C . GLU A 1 143 ? -9.476 -0.389 13.920 1.00 96.94 143 GLU A C 1
ATOM 1150 O O . GLU A 1 143 ? -8.562 -0.669 14.699 1.00 96.94 143 GLU A O 1
ATOM 1155 N N . LEU A 1 144 ? -10.276 -1.332 13.405 1.00 95.81 144 LEU A N 1
ATOM 1156 C CA . LEU A 1 144 ? -10.165 -2.753 13.741 1.00 95.81 144 LEU A CA 1
ATOM 1157 C C . LEU A 1 144 ? -8.769 -3.321 13.433 1.00 95.81 144 LEU A C 1
ATOM 1159 O O . LEU A 1 144 ? -8.234 -4.096 14.223 1.00 95.81 144 LEU A O 1
ATOM 1163 N N . PHE A 1 145 ? -8.167 -2.946 12.303 1.00 94.50 145 PHE A N 1
ATOM 1164 C CA . PHE A 1 145 ? -6.823 -3.386 11.910 1.00 94.50 145 PHE A CA 1
ATOM 1165 C C . PHE A 1 145 ? -5.721 -2.847 12.823 1.00 94.50 145 PHE A C 1
ATOM 1167 O O . PHE A 1 145 ? -4.712 -3.523 13.037 1.00 94.50 145 PHE A O 1
ATOM 1174 N N . LEU A 1 146 ? -5.915 -1.651 13.373 1.00 95.06 146 LEU A N 1
ATOM 1175 C CA . LEU A 1 146 ? -4.984 -1.014 14.299 1.00 95.06 146 LEU A CA 1
ATOM 1176 C C . LEU A 1 146 ? -5.191 -1.468 15.751 1.00 95.06 146 LEU A C 1
ATOM 1178 O O . LEU A 1 146 ? -4.314 -1.242 16.586 1.00 95.06 146 LEU A O 1
ATOM 1182 N N . GLY A 1 147 ? -6.292 -2.164 16.047 1.00 95.06 147 GLY A N 1
ATOM 1183 C CA . GLY A 1 147 ? -6.659 -2.548 17.410 1.00 95.06 147 GLY A CA 1
ATOM 1184 C C . GLY A 1 147 ? -7.307 -1.399 18.179 1.00 95.06 147 GLY A C 1
ATOM 1185 O O . GLY A 1 147 ? -7.046 -1.230 19.369 1.00 95.06 147 GLY A O 1
ATOM 1186 N N . ILE A 1 148 ? -8.096 -0.577 17.487 1.00 96.00 148 ILE A N 1
ATOM 1187 C CA . ILE A 1 148 ? -8.863 0.534 18.045 1.00 96.00 148 ILE A CA 1
ATOM 1188 C C . ILE A 1 148 ? -10.346 0.147 18.030 1.00 96.00 148 ILE A C 1
ATOM 1190 O O . ILE A 1 148 ? -10.895 -0.219 16.993 1.00 96.00 148 ILE A O 1
ATOM 1194 N N . GLU A 1 149 ? -11.003 0.239 19.182 1.00 92.75 149 GLU A N 1
ATOM 1195 C CA . GLU A 1 149 ? -12.441 0.013 19.340 1.00 92.75 149 GLU A CA 1
ATOM 1196 C C . GLU A 1 149 ? -13.047 1.163 20.149 1.00 92.75 149 GLU A C 1
ATOM 1198 O O . GLU A 1 149 ? -12.569 1.489 21.236 1.00 92.75 149 GLU A O 1
ATOM 1203 N N . ASP A 1 150 ? -14.084 1.809 19.608 1.00 86.69 150 ASP A N 1
ATOM 1204 C CA . ASP A 1 150 ? -14.755 2.967 20.222 1.00 86.69 150 ASP A CA 1
ATOM 1205 C C . ASP A 1 150 ? -13.781 4.085 20.661 1.00 86.69 150 ASP A C 1
ATOM 1207 O O . ASP A 1 150 ? -13.922 4.680 21.733 1.00 86.69 150 ASP A O 1
ATOM 1211 N N . GLY A 1 151 ? -12.766 4.356 19.830 1.00 83.25 151 GLY A N 1
ATOM 1212 C CA . GLY A 1 151 ? -11.717 5.354 20.084 1.00 83.25 151 GLY A CA 1
ATOM 1213 C C . GLY A 1 151 ? -10.635 4.908 21.070 1.00 83.25 151 GLY A C 1
ATOM 1214 O O . GLY A 1 151 ? -9.719 5.666 21.363 1.00 83.25 151 GLY A O 1
ATOM 1215 N N . ARG A 1 152 ? -10.700 3.678 21.589 1.00 89.31 152 ARG A N 1
ATOM 1216 C CA . ARG A 1 152 ? -9.747 3.164 22.578 1.00 89.31 152 ARG A CA 1
ATOM 1217 C C . ARG A 1 152 ? -8.849 2.109 21.971 1.00 89.31 152 ARG A C 1
ATOM 1219 O O . ARG A 1 152 ? -9.314 1.215 21.273 1.00 89.31 152 ARG A O 1
ATOM 1226 N N . TYR A 1 153 ? -7.568 2.165 22.310 1.00 93.38 153 TYR A N 1
ATOM 1227 C CA . TYR A 1 153 ? -6.649 1.078 22.004 1.00 93.38 153 TYR A CA 1
ATOM 1228 C C . TYR A 1 153 ? -6.979 -0.161 22.854 1.00 93.38 153 TYR A C 1
ATOM 1230 O O . TYR A 1 153 ? -7.031 -0.079 24.083 1.00 93.38 153 TYR A O 1
ATOM 1238 N N . VAL A 1 154 ? -7.187 -1.308 22.204 1.00 92.75 154 VAL A N 1
ATOM 1239 C CA . VAL A 1 154 ? -7.557 -2.587 22.843 1.00 92.75 154 VAL A CA 1
ATOM 1240 C C . VAL A 1 154 ? -6.548 -3.714 22.595 1.00 92.75 154 VAL A C 1
ATOM 1242 O O . VAL A 1 154 ? -6.780 -4.848 23.010 1.00 92.75 154 VAL A O 1
ATOM 1245 N N . GLY A 1 155 ? -5.417 -3.4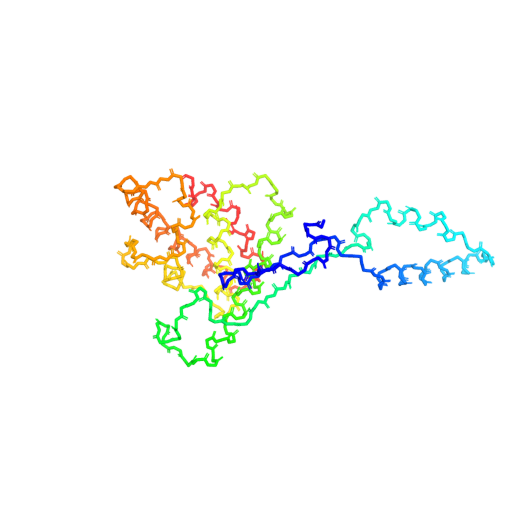15 21.954 1.00 88.06 155 GLY A N 1
ATOM 1246 C CA . GLY A 1 155 ? -4.447 -4.424 21.526 1.00 88.06 155 GLY A CA 1
ATOM 1247 C C . GLY A 1 155 ? -4.486 -4.633 20.015 1.00 88.06 155 GLY A C 1
ATOM 1248 O O . GLY A 1 155 ? -5.551 -4.866 19.449 1.00 88.06 155 GLY A O 1
ATOM 1249 N N . GLY A 1 156 ? -3.336 -4.570 19.347 1.00 87.75 156 GLY A N 1
ATOM 1250 C CA . GLY A 1 156 ? -3.252 -4.772 17.903 1.00 87.75 156 GLY A CA 1
ATOM 1251 C C . GLY A 1 156 ? -2.005 -4.153 17.288 1.00 87.75 156 GLY A C 1
ATOM 1252 O O . GLY A 1 156 ? -1.009 -3.920 17.965 1.00 87.75 156 GLY A O 1
ATOM 1253 N N . ARG A 1 157 ? -2.057 -3.875 15.981 1.00 89.69 157 ARG A N 1
ATOM 1254 C CA . ARG A 1 157 ? -0.884 -3.430 15.217 1.00 89.69 157 ARG A CA 1
ATOM 1255 C C . ARG A 1 157 ? -0.342 -2.068 15.660 1.00 89.69 157 ARG A C 1
ATOM 1257 O O . ARG A 1 157 ? 0.852 -1.835 15.491 1.00 89.69 157 ARG A O 1
ATOM 1264 N N . LEU A 1 158 ? -1.168 -1.197 16.252 1.00 91.00 158 LEU A N 1
ATOM 1265 C CA . LEU A 1 158 ? -0.752 0.156 16.640 1.00 91.00 158 LEU A CA 1
ATOM 1266 C C . LEU A 1 158 ? 0.463 0.173 17.583 1.00 91.00 158 LEU A C 1
ATOM 1268 O O . LEU A 1 158 ? 1.295 1.078 17.534 1.00 91.00 158 LEU A O 1
ATOM 1272 N N . GLU A 1 159 ? 0.616 -0.848 18.421 1.00 90.44 159 GLU A N 1
ATOM 1273 C CA . GLU A 1 159 ? 1.711 -0.899 19.388 1.00 90.44 159 GLU A CA 1
ATOM 1274 C C . GLU A 1 159 ? 3.089 -1.158 18.785 1.00 90.44 159 GLU A C 1
ATOM 1276 O O . GLU A 1 159 ? 4.099 -0.875 19.435 1.00 90.44 159 GLU A O 1
ATOM 1281 N N . ASN A 1 160 ? 3.134 -1.636 17.538 1.00 89.25 160 ASN A N 1
ATOM 1282 C CA . ASN A 1 160 ? 4.372 -1.820 16.786 1.00 89.25 160 ASN A CA 1
ATOM 1283 C C . ASN A 1 160 ? 5.024 -0.480 16.411 1.00 89.25 160 ASN A C 1
ATOM 1285 O O . ASN A 1 160 ? 6.200 -0.459 16.060 1.00 89.25 160 ASN A O 1
ATOM 1289 N N . TYR A 1 161 ? 4.289 0.634 16.515 1.00 88.50 161 TYR A N 1
ATOM 1290 C CA . TYR A 1 161 ? 4.807 1.983 16.265 1.00 88.50 161 TYR A CA 1
ATOM 1291 C C . TYR A 1 161 ? 5.229 2.715 17.549 1.00 88.50 161 TYR A C 1
ATOM 1293 O O . TYR A 1 161 ? 5.776 3.812 17.476 1.00 88.50 161 TYR A O 1
ATOM 1301 N N . VAL A 1 162 ? 5.001 2.113 18.724 1.00 88.88 162 VAL A N 1
ATOM 1302 C CA . VAL A 1 162 ? 5.379 2.657 20.039 1.00 88.88 162 VAL A CA 1
ATOM 1303 C C . VAL A 1 162 ? 6.282 1.647 20.753 1.00 88.88 162 VAL A C 1
ATOM 1305 O O . VAL A 1 162 ? 5.886 0.986 21.720 1.00 88.88 162 VAL A O 1
ATOM 1308 N N . THR A 1 163 ? 7.500 1.487 20.229 1.00 86.62 163 THR A N 1
ATOM 1309 C CA . THR A 1 163 ? 8.475 0.485 20.699 1.00 86.62 163 THR A CA 1
ATOM 1310 C C . THR A 1 163 ? 9.364 0.969 21.837 1.00 86.62 163 THR A C 1
ATOM 1312 O O . THR A 1 163 ? 9.841 0.154 22.622 1.00 86.62 163 THR A O 1
ATOM 1315 N N . ASP A 1 164 ? 9.579 2.280 21.942 1.00 89.31 164 ASP A N 1
ATOM 1316 C CA . ASP A 1 164 ? 10.594 2.854 22.838 1.00 89.31 164 ASP A CA 1
ATOM 1317 C C . ASP A 1 164 ? 10.055 3.173 24.244 1.00 89.31 164 ASP A C 1
ATOM 1319 O O . ASP A 1 164 ? 10.804 3.597 25.122 1.00 89.31 164 ASP A O 1
ATOM 1323 N N . LEU A 1 165 ? 8.756 2.955 24.470 1.00 90.06 165 LEU A N 1
ATOM 1324 C CA . LEU A 1 165 ? 8.071 3.202 25.738 1.00 90.06 165 LEU A CA 1
ATOM 1325 C C . LEU A 1 165 ? 7.587 1.892 26.359 1.00 90.06 165 LEU A C 1
ATOM 1327 O O . LEU A 1 165 ? 7.333 0.905 25.670 1.00 90.06 165 LEU A O 1
ATOM 1331 N N . SER A 1 166 ? 7.391 1.893 27.677 1.00 90.56 166 SER A N 1
ATOM 1332 C CA . SER A 1 166 ? 6.832 0.751 28.407 1.00 90.56 166 SER A CA 1
ATOM 1333 C C . SER A 1 166 ? 5.906 1.206 29.539 1.00 90.56 166 SER A C 1
ATOM 1335 O O . SER A 1 166 ? 5.869 2.386 29.883 1.00 90.56 166 SER A O 1
ATOM 1337 N N . GLY A 1 167 ? 5.127 0.277 30.099 1.00 91.62 167 GLY A N 1
ATOM 1338 C CA . GLY A 1 167 ? 4.257 0.555 31.245 1.00 91.62 167 GLY A CA 1
ATOM 1339 C C . GLY A 1 167 ? 3.196 1.628 30.973 1.00 91.62 167 GLY A C 1
ATOM 1340 O O . GLY A 1 167 ? 2.583 1.654 29.905 1.00 91.62 167 GLY A O 1
ATOM 1341 N N . GLU A 1 168 ? 2.969 2.496 31.959 1.00 92.62 168 GLU A N 1
ATOM 1342 C CA . GLU A 1 168 ? 1.916 3.523 31.930 1.00 92.62 168 GLU A CA 1
ATOM 1343 C C . GLU A 1 168 ? 2.143 4.593 30.852 1.00 92.62 168 GLU A C 1
ATOM 1345 O O . GLU A 1 168 ? 1.186 4.993 30.194 1.00 92.62 168 GLU A O 1
ATOM 1350 N N . GLU A 1 169 ? 3.393 5.002 30.599 1.00 92.94 169 GLU A N 1
ATOM 1351 C CA . GLU A 1 169 ? 3.712 5.965 29.531 1.00 92.94 169 GLU A CA 1
ATOM 1352 C C . GLU A 1 169 ? 3.325 5.427 28.153 1.00 92.94 169 GLU A C 1
ATOM 1354 O O . GLU A 1 169 ? 2.702 6.130 27.358 1.00 92.94 169 GLU A O 1
ATOM 1359 N N . ARG A 1 170 ? 3.634 4.152 27.878 1.00 93.38 170 ARG A N 1
ATOM 1360 C CA . ARG A 1 170 ? 3.240 3.507 26.617 1.00 93.38 170 ARG A CA 1
ATOM 1361 C C . ARG A 1 170 ? 1.722 3.482 26.464 1.00 93.38 170 ARG A C 1
ATOM 1363 O O . ARG A 1 170 ? 1.217 3.759 25.381 1.00 93.38 170 ARG A O 1
ATOM 1370 N N . ALA A 1 171 ? 1.003 3.153 27.536 1.00 91.75 171 ALA A N 1
ATOM 1371 C CA . ALA A 1 171 ? -0.455 3.103 27.518 1.00 91.75 171 ALA A CA 1
ATOM 1372 C C . ALA A 1 171 ? -1.076 4.486 27.258 1.00 91.75 171 ALA A C 1
ATOM 1374 O O . ALA A 1 171 ? -1.999 4.590 26.451 1.00 91.75 171 ALA A O 1
ATOM 1375 N N . ALA A 1 172 ? -0.544 5.541 27.885 1.00 93.50 172 ALA A N 1
ATOM 1376 C CA . ALA A 1 172 ? -0.994 6.913 27.662 1.00 93.50 172 ALA A CA 1
ATOM 1377 C C . ALA A 1 172 ? -0.795 7.341 26.199 1.00 93.50 172 ALA A C 1
ATOM 1379 O O . ALA A 1 172 ? -1.746 7.782 25.557 1.00 93.50 172 ALA A O 1
ATOM 1380 N N . VAL A 1 173 ? 0.399 7.109 25.640 1.00 94.31 173 VAL A N 1
ATOM 1381 C CA . VAL A 1 173 ? 0.704 7.444 24.239 1.00 94.31 173 VAL A CA 1
ATOM 1382 C C . VAL A 1 173 ? -0.171 6.663 23.260 1.00 94.31 173 VAL A C 1
ATOM 1384 O O . VAL A 1 173 ? -0.660 7.236 22.291 1.00 94.31 173 VAL A O 1
ATOM 1387 N N . LEU A 1 174 ? -0.416 5.372 23.504 1.00 94.94 174 LEU A N 1
ATOM 1388 C CA . LEU A 1 174 ? -1.305 4.573 22.655 1.00 94.94 174 LEU A CA 1
ATOM 1389 C C . LEU A 1 174 ? -2.753 5.066 22.702 1.00 94.94 174 LEU A C 1
ATOM 1391 O O . LEU A 1 174 ? -3.423 5.054 21.673 1.00 94.94 174 LEU A O 1
ATOM 1395 N N . SER A 1 175 ? -3.228 5.521 23.864 1.00 93.94 175 SER A N 1
ATOM 1396 C CA . SER A 1 175 ? -4.563 6.109 23.991 1.00 93.94 175 SER A CA 1
ATOM 1397 C C . SER A 1 175 ? -4.676 7.422 23.214 1.00 93.94 175 SER A C 1
ATOM 1399 O O . SER A 1 175 ? -5.595 7.572 22.416 1.00 93.94 175 SER A O 1
ATOM 1401 N N . GLU A 1 176 ? -3.726 8.345 23.391 1.00 93.94 176 GLU A N 1
ATOM 1402 C CA . GLU A 1 176 ? -3.708 9.620 22.657 1.00 93.94 176 GLU A CA 1
ATOM 1403 C C . GLU A 1 176 ? -3.605 9.401 21.143 1.00 93.94 176 GLU A C 1
ATOM 1405 O O . GLU A 1 176 ? -4.264 10.077 20.349 1.00 93.94 176 GLU A O 1
ATOM 1410 N N . LEU A 1 177 ? -2.795 8.424 20.732 1.00 94.69 177 LEU A N 1
ATOM 1411 C CA . LEU A 1 177 ? -2.636 8.072 19.331 1.00 94.69 177 LEU A CA 1
ATOM 1412 C C . LEU A 1 177 ? -3.912 7.446 18.757 1.00 94.69 177 LEU A C 1
ATOM 1414 O O . LEU A 1 177 ? -4.280 7.781 17.634 1.00 94.69 177 LEU A O 1
ATOM 1418 N N . ALA A 1 178 ? -4.609 6.590 19.510 1.00 95.75 178 ALA A N 1
ATOM 1419 C CA . ALA A 1 178 ? -5.890 6.023 19.091 1.00 95.75 178 ALA A CA 1
ATOM 1420 C C . ALA A 1 178 ? -6.955 7.111 18.883 1.00 95.75 178 ALA A C 1
ATOM 1422 O O . ALA A 1 178 ? -7.645 7.094 17.860 1.00 95.75 178 ALA A O 1
ATOM 1423 N N . ASP A 1 179 ? -7.036 8.095 19.783 1.00 94.50 179 ASP A N 1
ATOM 1424 C CA . ASP A 1 179 ? -7.937 9.245 19.639 1.00 94.50 179 ASP A CA 1
ATOM 1425 C C . ASP A 1 179 ? -7.592 10.072 18.389 1.00 94.50 179 ASP A C 1
ATOM 1427 O O . ASP A 1 179 ? -8.471 10.384 17.576 1.00 94.50 179 ASP A O 1
ATOM 1431 N N . LYS A 1 180 ? -6.301 10.383 18.192 1.00 95.19 180 LYS A N 1
ATOM 1432 C CA . LYS A 1 180 ? -5.824 11.125 17.015 1.00 95.19 180 LYS A CA 1
ATOM 1433 C C . LYS A 1 180 ? -6.146 10.384 15.718 1.00 95.19 180 LYS A C 1
ATOM 1435 O O . LYS A 1 180 ? -6.718 10.978 14.805 1.00 95.19 180 LYS A O 1
ATOM 1440 N N . ILE A 1 181 ? -5.814 9.096 15.644 1.00 96.56 181 ILE A N 1
ATOM 1441 C CA . ILE A 1 181 ? -6.091 8.246 14.482 1.00 96.56 181 ILE A CA 1
ATOM 1442 C C . ILE A 1 181 ? -7.590 8.228 14.199 1.00 96.56 181 ILE A C 1
ATOM 1444 O O . ILE A 1 181 ? -7.991 8.517 13.081 1.00 96.56 181 ILE A O 1
ATOM 1448 N N . SER A 1 182 ? -8.433 8.001 15.207 1.00 95.62 182 SER A N 1
ATOM 1449 C CA . SER A 1 182 ? -9.892 7.968 15.028 1.00 95.62 182 SER A CA 1
ATOM 1450 C C . SER A 1 182 ? -10.453 9.270 14.434 1.00 95.62 182 SER A C 1
ATOM 1452 O O . SER A 1 182 ? -11.460 9.247 13.725 1.00 95.62 182 SER A O 1
ATOM 1454 N N . SER A 1 183 ? -9.829 10.424 14.705 1.00 95.56 183 SER A N 1
ATOM 1455 C CA . SER A 1 183 ? -10.170 11.686 14.032 1.00 95.56 183 SER A CA 1
ATOM 1456 C C . SER A 1 183 ? -9.717 11.687 12.572 1.00 95.56 183 SER A C 1
ATOM 1458 O O . SER A 1 183 ? -10.523 11.939 11.680 1.00 95.56 183 SER A O 1
ATOM 1460 N N . VAL A 1 184 ? -8.455 11.338 12.323 1.00 97.25 184 VAL A N 1
ATOM 1461 C CA . VAL A 1 184 ? -7.848 11.306 10.982 1.00 97.25 184 VAL A CA 1
ATOM 1462 C C . VAL A 1 184 ? -8.604 10.367 10.045 1.00 97.25 184 VAL A C 1
ATOM 1464 O O . VAL A 1 184 ? -8.869 10.721 8.901 1.00 97.25 184 VAL A O 1
ATOM 1467 N N . LEU A 1 185 ? -9.019 9.195 10.527 1.00 97.44 185 LEU A N 1
ATOM 1468 C CA . LEU A 1 185 ? -9.749 8.223 9.715 1.00 97.44 185 LEU A CA 1
ATOM 1469 C C . LEU A 1 185 ? -11.142 8.728 9.309 1.00 97.44 185 LEU A C 1
ATOM 1471 O O . LEU A 1 185 ? -11.632 8.362 8.241 1.00 97.44 185 LEU A O 1
ATOM 1475 N N . LYS A 1 186 ? -11.774 9.602 10.103 1.00 96.25 186 LYS A N 1
ATOM 1476 C CA . LYS A 1 186 ? -13.022 10.277 9.697 1.00 96.25 186 LYS A CA 1
ATOM 1477 C C . LYS A 1 186 ? -12.766 11.288 8.585 1.00 96.25 186 LYS A C 1
ATOM 1479 O O . LYS A 1 186 ? -13.567 11.386 7.657 1.00 96.25 186 LYS A O 1
ATOM 1484 N N . ASP A 1 187 ? -11.650 12.005 8.652 1.00 97.31 187 ASP A N 1
ATOM 1485 C CA . ASP A 1 187 ? -11.265 12.931 7.590 1.00 97.31 187 ASP A CA 1
ATOM 1486 C C . ASP A 1 187 ? -10.870 12.183 6.306 1.00 97.31 187 ASP A C 1
ATOM 1488 O O . ASP A 1 187 ? -11.249 12.608 5.215 1.00 97.31 187 ASP A O 1
ATOM 1492 N N . PHE A 1 188 ? -10.216 11.019 6.417 1.00 98.00 188 PHE A N 1
ATOM 1493 C CA . PHE A 1 188 ? -9.965 10.123 5.280 1.00 98.00 188 PHE A CA 1
ATOM 1494 C C . PHE A 1 188 ? -11.270 9.710 4.602 1.00 98.00 188 PHE A C 1
ATOM 1496 O O . PHE A 1 188 ? -11.370 9.785 3.381 1.00 98.00 188 PHE A O 1
ATOM 1503 N N . ASP A 1 189 ? -12.291 9.330 5.374 1.00 97.50 189 ASP A N 1
ATOM 1504 C CA . ASP A 1 189 ? -13.603 8.965 4.831 1.00 97.50 189 ASP A CA 1
ATOM 1505 C C . ASP A 1 189 ? -14.241 10.109 4.038 1.00 97.50 189 ASP A C 1
ATOM 1507 O O . ASP A 1 189 ? -14.750 9.909 2.931 1.00 97.50 189 ASP A O 1
ATOM 1511 N N . LYS A 1 190 ? -14.127 11.342 4.538 1.00 96.56 190 LYS A N 1
ATOM 1512 C CA . LYS A 1 190 ? -14.576 12.527 3.806 1.00 96.56 190 LYS A CA 1
ATOM 1513 C C . LYS A 1 190 ? -13.795 12.725 2.502 1.00 96.56 190 LYS A C 1
ATOM 1515 O O . LYS A 1 190 ? -14.410 12.811 1.442 1.00 96.56 190 LYS A O 1
ATOM 1520 N N . VAL A 1 191 ? -12.462 12.749 2.557 1.00 96.62 191 VAL A N 1
ATOM 1521 C CA . VAL A 1 191 ? -11.615 12.965 1.370 1.00 96.62 191 VAL A CA 1
ATOM 1522 C C . VAL A 1 191 ? -11.850 11.876 0.321 1.00 96.62 191 VAL A C 1
ATOM 1524 O O . VAL A 1 191 ? -12.012 12.175 -0.862 1.00 96.62 191 VAL A O 1
ATOM 1527 N N . ILE A 1 192 ? -11.914 10.610 0.734 1.00 96.88 192 ILE A N 1
ATOM 1528 C CA . ILE A 1 192 ? -12.099 9.476 -0.176 1.00 96.88 192 ILE A CA 1
ATOM 1529 C C . ILE A 1 192 ? -13.519 9.460 -0.754 1.00 96.88 192 ILE A C 1
ATOM 1531 O O . ILE A 1 192 ? -13.681 9.197 -1.945 1.00 96.88 192 ILE A O 1
ATOM 1535 N N . SER A 1 193 ? -14.554 9.767 0.033 1.00 95.25 193 SER A N 1
ATOM 1536 C CA . SER A 1 193 ? -15.934 9.810 -0.477 1.00 95.25 193 SER A CA 1
ATOM 1537 C C . SER A 1 193 ? -16.151 10.932 -1.500 1.00 95.25 193 SER A C 1
ATOM 1539 O O . SER A 1 193 ? -16.787 10.698 -2.533 1.00 95.25 193 SER A O 1
ATOM 1541 N N . GLU A 1 194 ? -15.553 12.107 -1.279 1.00 96.19 194 GLU A N 1
ATOM 1542 C CA . GLU A 1 194 ? -15.536 13.226 -2.235 1.00 96.19 194 GLU A CA 1
ATOM 1543 C C . GLU A 1 194 ? -14.784 12.876 -3.534 1.00 96.19 194 GLU A C 1
ATOM 1545 O O . GLU A 1 194 ? -15.061 13.455 -4.584 1.00 96.19 194 GLU A O 1
ATOM 1550 N N . ASN A 1 195 ? -13.896 11.877 -3.490 1.00 95.75 195 ASN A N 1
ATOM 1551 C CA . ASN A 1 195 ? -13.081 11.407 -4.610 1.00 95.75 195 ASN A CA 1
ATOM 1552 C C . ASN A 1 195 ? -13.359 9.933 -4.966 1.00 95.75 195 ASN A C 1
ATOM 1554 O O . ASN A 1 195 ? -12.469 9.214 -5.411 1.00 95.75 195 ASN A O 1
ATOM 1558 N N . SER A 1 196 ? -14.604 9.472 -4.813 1.00 90.69 196 SER A N 1
ATOM 1559 C CA . SER A 1 196 ? -14.998 8.056 -4.978 1.00 90.69 196 SER A CA 1
ATOM 1560 C C . SER A 1 196 ? -14.805 7.453 -6.380 1.00 90.69 196 SER A C 1
ATOM 1562 O O . SER A 1 196 ? -14.988 6.252 -6.568 1.00 90.69 196 SER A O 1
ATOM 1564 N N . SER A 1 197 ? -14.444 8.257 -7.383 1.00 92.56 197 SER A N 1
ATOM 1565 C CA . SER A 1 197 ? -14.056 7.779 -8.717 1.00 92.56 197 SER A CA 1
ATOM 1566 C C . SER A 1 197 ? -12.544 7.643 -8.906 1.00 92.56 197 SER A C 1
ATOM 1568 O O . SER A 1 197 ? -12.114 7.171 -9.957 1.00 92.56 197 SER A O 1
ATOM 1570 N N . ALA A 1 198 ? -11.742 8.093 -7.940 1.00 94.31 198 ALA A N 1
ATOM 1571 C CA . ALA A 1 198 ? -10.291 8.060 -8.027 1.00 94.31 198 ALA A CA 1
ATOM 1572 C C . ALA A 1 198 ? -9.776 6.617 -8.023 1.00 94.31 198 ALA A C 1
ATOM 1574 O O . ALA A 1 198 ? -10.315 5.726 -7.349 1.00 94.31 198 ALA A O 1
ATOM 1575 N N . ALA A 1 199 ? -8.699 6.389 -8.770 1.00 97.00 199 ALA A N 1
ATOM 1576 C CA . ALA A 1 199 ? -7.975 5.132 -8.702 1.00 97.00 199 ALA A CA 1
ATOM 1577 C C . ALA A 1 199 ? -7.272 4.993 -7.334 1.00 97.00 199 ALA A C 1
ATOM 1579 O O . ALA A 1 199 ? -6.894 5.997 -6.729 1.00 97.00 199 ALA A O 1
ATOM 1580 N N . PRO A 1 200 ? -7.002 3.766 -6.845 1.00 96.81 200 PRO A N 1
ATOM 1581 C CA . PRO A 1 200 ? -6.409 3.569 -5.518 1.00 96.81 200 PRO A CA 1
ATOM 1582 C C . PRO A 1 200 ? -5.104 4.345 -5.278 1.00 96.81 200 PRO A C 1
ATOM 1584 O O . PRO A 1 200 ? -4.910 4.922 -4.216 1.00 96.81 200 PRO A O 1
ATOM 1587 N N . PHE A 1 201 ? -4.216 4.416 -6.273 1.00 97.00 201 PHE A N 1
ATOM 1588 C CA . PHE A 1 201 ? -2.959 5.155 -6.122 1.00 97.00 201 PHE A CA 1
ATOM 1589 C C . PHE A 1 201 ? -3.116 6.667 -6.302 1.00 97.00 201 PHE A C 1
ATOM 1591 O O . PHE A 1 201 ? -2.266 7.406 -5.829 1.00 97.00 201 PHE A O 1
ATOM 1598 N N . GLU A 1 202 ? -4.193 7.143 -6.930 1.00 96.88 202 GLU A N 1
ATOM 1599 C CA . GLU A 1 202 ? -4.525 8.573 -6.921 1.00 96.88 202 GLU A CA 1
ATOM 1600 C C . GLU A 1 202 ? -4.997 8.993 -5.526 1.00 96.88 202 GLU A C 1
ATOM 1602 O O . GLU A 1 202 ? -4.579 10.039 -5.038 1.00 96.88 202 GLU A O 1
ATOM 1607 N N . LEU A 1 203 ? -5.774 8.141 -4.840 1.00 96.62 203 LEU A N 1
ATOM 1608 C CA . LEU A 1 203 ? -6.125 8.361 -3.433 1.00 96.62 203 LEU A CA 1
ATOM 1609 C C . LEU A 1 203 ? -4.889 8.432 -2.536 1.00 96.62 203 LEU A C 1
ATOM 1611 O O . LEU A 1 203 ? -4.832 9.297 -1.671 1.00 96.62 203 LEU A O 1
ATOM 1615 N N . ALA A 1 204 ? -3.888 7.576 -2.765 1.00 96.88 204 ALA A N 1
ATOM 1616 C CA . ALA A 1 204 ? -2.631 7.636 -2.019 1.00 96.88 204 ALA A CA 1
ATOM 1617 C C . ALA A 1 204 ? -1.982 9.028 -2.116 1.00 96.88 204 ALA A C 1
ATOM 1619 O O . ALA A 1 204 ? -1.582 9.590 -1.102 1.00 96.88 204 ALA A O 1
ATOM 1620 N N . LEU A 1 205 ? -1.927 9.605 -3.325 1.00 96.44 205 LEU A N 1
ATOM 1621 C CA . LEU A 1 205 ? -1.373 10.945 -3.551 1.00 96.44 205 LEU A CA 1
ATOM 1622 C C . LEU A 1 205 ? -2.215 12.034 -2.881 1.00 96.44 205 LEU A C 1
ATOM 1624 O O . LEU A 1 205 ? -1.658 12.916 -2.237 1.00 96.44 205 LEU A O 1
ATOM 1628 N N . LEU A 1 206 ? -3.544 11.948 -2.998 1.00 96.19 206 LEU A N 1
ATOM 1629 C CA . LEU A 1 206 ? -4.462 12.898 -2.366 1.00 96.19 206 LEU A CA 1
ATOM 1630 C C . LEU A 1 206 ? -4.279 12.926 -0.847 1.00 96.19 206 LEU A C 1
ATOM 1632 O O . LEU A 1 206 ? -4.132 14.000 -0.271 1.00 96.19 206 LEU A O 1
ATOM 1636 N N . LEU A 1 207 ? -4.239 11.755 -0.204 1.00 96.44 207 LEU A N 1
ATOM 1637 C CA . LEU A 1 207 ? -4.014 11.670 1.236 1.00 96.44 207 LEU A CA 1
ATOM 1638 C C . LEU A 1 207 ? -2.638 12.235 1.592 1.00 96.44 207 LEU A C 1
ATOM 1640 O O . LEU A 1 207 ? -2.545 13.111 2.447 1.00 96.44 207 LEU A O 1
ATOM 1644 N N . GLU A 1 208 ? -1.584 11.809 0.894 1.00 95.50 208 GLU A N 1
ATOM 1645 C CA . GLU A 1 208 ? -0.217 12.300 1.090 1.00 95.50 208 GLU A CA 1
ATOM 1646 C C . GLU A 1 208 ? -0.097 13.830 1.023 1.00 95.50 208 GLU A C 1
ATOM 1648 O O . GLU A 1 208 ? 0.627 14.432 1.827 1.00 95.50 208 GLU A O 1
ATOM 1653 N N . ASP A 1 209 ? -0.799 14.474 0.095 1.00 94.38 209 ASP A N 1
ATOM 1654 C CA . ASP A 1 209 ? -0.822 15.932 -0.035 1.00 94.38 209 ASP A CA 1
ATOM 1655 C C . ASP A 1 209 ? -1.581 16.609 1.121 1.00 94.38 209 ASP A C 1
ATOM 1657 O O . ASP A 1 209 ? -1.190 17.692 1.567 1.00 94.38 209 ASP A O 1
ATOM 1661 N N . SER A 1 210 ? -2.589 15.940 1.687 1.00 94.12 210 SER A N 1
ATOM 1662 C CA . SER A 1 210 ? -3.360 16.399 2.851 1.00 94.12 210 SER A CA 1
ATOM 1663 C C . SER A 1 210 ? -2.679 16.157 4.207 1.00 94.12 210 SER A C 1
ATOM 1665 O O . SER A 1 210 ? -3.181 16.624 5.230 1.00 94.12 210 SER A O 1
ATOM 1667 N N . MET A 1 211 ? -1.519 15.486 4.261 1.00 93.50 211 MET A N 1
ATOM 1668 C CA . MET A 1 211 ? -0.852 15.117 5.523 1.00 93.50 211 MET A CA 1
ATOM 1669 C C . MET A 1 211 ? -0.677 16.290 6.496 1.00 93.50 211 MET A C 1
ATOM 1671 O O . MET A 1 211 ? -0.915 16.143 7.691 1.00 93.50 211 MET A O 1
ATOM 1675 N N . LYS A 1 212 ? -0.260 17.465 6.010 1.00 90.62 212 LYS A N 1
ATOM 1676 C CA . LYS A 1 212 ? -0.024 18.631 6.882 1.00 90.62 212 LYS A CA 1
ATOM 1677 C C . LYS A 1 212 ? -1.294 19.132 7.564 1.00 90.62 212 LYS A C 1
ATOM 1679 O O . LYS A 1 212 ? -1.202 19.680 8.654 1.00 90.62 212 LYS A O 1
ATOM 1684 N N . GLU A 1 213 ? -2.438 18.983 6.910 1.00 93.06 213 GLU A N 1
ATOM 1685 C CA . GLU A 1 213 ? -3.730 19.451 7.413 1.00 93.06 213 GLU A CA 1
ATOM 1686 C C . GLU A 1 213 ? -4.364 18.419 8.346 1.00 93.06 213 GLU A C 1
ATOM 1688 O O . GLU A 1 213 ? -4.941 18.792 9.361 1.00 93.06 213 GLU A O 1
ATOM 1693 N N . LEU A 1 214 ? -4.224 17.130 8.019 1.00 91.44 214 LEU A N 1
ATOM 1694 C CA . LEU A 1 214 ? -4.881 16.040 8.744 1.00 91.44 214 LEU A CA 1
ATOM 1695 C C . LEU A 1 214 ? -4.050 15.502 9.915 1.00 91.44 214 LEU A C 1
ATOM 1697 O O . LEU A 1 214 ? -4.602 15.055 10.914 1.00 91.44 214 LEU A O 1
ATOM 1701 N N . TRP A 1 215 ? -2.720 15.523 9.801 1.00 92.19 215 TRP A N 1
ATOM 1702 C CA . TRP A 1 215 ? -1.807 14.910 10.774 1.00 92.19 215 TRP A CA 1
ATOM 1703 C C . TRP A 1 215 ? -0.944 15.910 11.549 1.00 92.19 215 TRP A C 1
ATOM 1705 O O . TRP A 1 215 ? -0.296 15.513 12.526 1.00 92.19 215 TRP A O 1
ATOM 1715 N N . GLY A 1 216 ? -0.887 17.161 11.081 1.00 79.31 216 GLY A N 1
ATOM 1716 C CA . GLY A 1 216 ? -0.053 18.237 11.626 1.00 79.31 216 GLY A CA 1
ATOM 1717 C C . GLY A 1 216 ? -0.360 18.641 13.061 1.00 79.31 216 GLY A C 1
ATOM 1718 O O . GLY A 1 216 ? -1.384 18.196 13.625 1.00 79.31 216 GLY A O 1
#

Secondary structure (DSSP, 8-state):
-TTTT---PPPTT--EEEEEEEE-HHHHHHHHHHHHHHHHHTT-SS--HHHHHHHHTTSGGGTEEEEEEE--S-GGG--GGGGT--HHHHHHHHHHHHHHHHHHHHHHHHH-TT---HHHHHHHHHHHHHHHHHSS--HHHHHHHHTEETTEE-SSGGGGG--S--HHHHHHHHHHHHHHHHHHHHHHHHHHHHTTTS-HHHHHHHHHHHHHHHT-

Sequence (216 aa):
MANRCEAVDIPDTQGASLIDGVINRAKIKAHKEEFFKAEAEKGSLRPDWSTEFKRFTSDKRNYQDAVIVLSVGPYNAIPAVRLGLPEDEWITLSDRIRKYHECTHFVCRRLFPEKKNAVWDELVADAVGIYAAFGKYNPRVEELFLGIEDGRYVGGRLENYVTDLSGEERAAVLSELADKISSVLKDFDKVISENSSAAPFELALLLEDSMKELWG

Foldseek 3Di:
DPPPPDDDDDDPQDFKDKDWLAFAVVLVVVVVVVQVVVCVVVVNPDDDPVVVVCVQVVDSVSTIDMDMGGDQDAAQNDQQVVVPHDRVLRSQLNRQLVVQLVVLLVVCCVVPVPDDDPVLSNLLSNQLSCCRSVLAGDLVVVCVQLCHDPLARNDHDVLVNVPPDDDPVSRVVRSVVSNLSSQLSVVLNVQCVVVSVDHSNVSSVSSVVCCVVSPD

Radius of gyration: 22.19 Å; chains: 1; bounding box: 49×40×74 Å